Protein AF-A0AA37NNC9-F1 (afdb_monomer_lite)

pLDDT: mean 79.14, std 19.32, range [35.12, 97.5]

Secondary structure (DSSP, 8-state):
--EEEEEEEEEEE-SSSS-EEEEEPTTS-TT--TTSPEEEEETTEEEEE-EEEEEE-SSSEEEEEEGGG-SHHHHGGGTT-EEEEEE----TT---GGGGTTPEEEEEEEP------------------------PPP-------------TTEEEEEEEEEE--TT--EEEEEETTEEEEEE--GGGEEEEETTTTEEEEEEETTSS--

Foldseek 3Di:
DWDKDFFWFFADADDFFLKTKIFTDQPHDPPDDQVWFWWWADPNDTDTWRWPDWADDPRTIIMTHTPVRRGRVSSVVRHGITTITTDDPPPVPPDDPQLLAFFKEKEFADEPDDPDDPDDDDDDDDDDDDDDDDDDDDDDDDDDDDPPDPPPGMWIFGFNGWDDDPVFTWTFTQTPNDTFIDTPDVVQWPDADPVNSYTYGYHHPPRRVD

Organism: NCBI:txid214856

Radius of gyration: 31.95 Å; chains: 1; bounding box: 59×50×99 Å

InterPro domains:
  IPR009000 Translation protein, beta-barrel domain superfamily [SSF50447] (6-88)
  IPR011033 PRC-barrel-like superfamily [SSF50346] (152-207)
  IPR011961 Ribosome maturation factor RimM [MF_00014] (4-207)
  IPR036976 RimM, N-terminal domain superfamily [G3DSA:2.40.30.60] (2-90)
  IPR056792 Ribosome maturation factor RimM, PRC barrel domain [PF24986] (154-207)

Sequence (210 aa):
MSVSIPAGRINKLFGTDGGVMLSLYADFPADFDTDTPLLVTIDALEVPLWCEHFERRGASGAVAAFADFDTERRAQELLGLEFRIRYDEEDDDEFYMEDLIGFAVTGFEMRHGSTENGGNGGNDDGNNANNDNSNSGDNNDDANGGDGTPPAGQFAGRVADYYDSEANPLFELEIGGRRVLVPAAEEFIAHIDFEGRTMKMILPEGLIDL

Structure (mmCIF, N/CA/C/O backbone):
data_AF-A0AA37NNC9-F1
#
_entry.id   AF-A0AA37NNC9-F1
#
loop_
_atom_site.group_PDB
_atom_site.id
_atom_site.type_symbol
_atom_site.label_atom_id
_atom_site.label_alt_id
_atom_site.label_comp_id
_atom_site.label_asym_id
_atom_site.label_entity_id
_atom_site.label_seq_id
_atom_site.pdbx_PDB_ins_code
_atom_site.Cartn_x
_atom_site.Cartn_y
_atom_site.Cartn_z
_atom_site.occupancy
_atom_site.B_iso_or_equiv
_atom_site.auth_seq_id
_atom_site.auth_comp_id
_atom_site.auth_asym_id
_atom_site.auth_atom_id
_atom_site.pdbx_PDB_model_num
ATOM 1 N N . MET A 1 1 ? 7.979 6.764 7.815 1.00 48.59 1 MET A N 1
ATOM 2 C CA . MET A 1 1 ? 8.835 7.852 7.260 1.00 48.59 1 MET A CA 1
ATOM 3 C C . MET A 1 1 ? 9.602 7.214 6.121 1.00 48.59 1 MET A C 1
ATOM 5 O O . MET A 1 1 ? 10.580 6.539 6.395 1.00 48.59 1 MET A O 1
ATOM 9 N N . SER A 1 2 ? 9.116 7.333 4.884 1.00 60.47 2 SER A N 1
ATOM 10 C CA . SER A 1 2 ? 9.576 6.494 3.768 1.00 60.47 2 SER A CA 1
ATOM 11 C C . SER A 1 2 ? 11.086 6.631 3.530 1.00 60.47 2 SER A C 1
ATOM 13 O O . SER A 1 2 ? 11.570 7.732 3.233 1.00 60.47 2 SER A O 1
ATOM 15 N N . VAL A 1 3 ? 11.828 5.529 3.637 1.00 78.00 3 VAL A N 1
ATOM 16 C CA . VAL A 1 3 ? 13.269 5.485 3.355 1.00 78.00 3 VAL A CA 1
ATOM 17 C C . VAL A 1 3 ? 13.467 4.806 2.003 1.00 78.00 3 VAL A C 1
ATOM 19 O O . VAL A 1 3 ? 12.791 3.836 1.677 1.00 78.00 3 VAL A O 1
ATOM 22 N N . SER A 1 4 ? 14.385 5.307 1.172 1.00 85.56 4 SER A N 1
ATOM 23 C CA . SER A 1 4 ? 14.779 4.582 -0.039 1.00 85.56 4 SER A CA 1
ATOM 24 C C . SER A 1 4 ? 16.017 3.736 0.227 1.00 85.56 4 SER A C 1
ATOM 26 O O . SER A 1 4 ? 16.979 4.223 0.827 1.00 85.56 4 SER A O 1
ATOM 28 N N . ILE A 1 5 ? 16.034 2.496 -0.256 1.00 90.25 5 ILE A N 1
ATOM 29 C CA . ILE A 1 5 ? 17.181 1.582 -0.163 1.00 90.25 5 ILE A CA 1
ATOM 30 C C . ILE A 1 5 ? 17.697 1.218 -1.563 1.00 90.25 5 ILE A C 1
ATOM 32 O O . ILE A 1 5 ? 16.906 1.164 -2.507 1.00 90.25 5 ILE A O 1
ATOM 36 N N . PRO A 1 6 ? 19.015 0.998 -1.750 1.00 93.38 6 PRO A N 1
ATOM 37 C CA . PRO A 1 6 ? 19.543 0.457 -3.000 1.00 93.38 6 PRO A CA 1
ATOM 38 C C . PRO A 1 6 ? 18.924 -0.910 -3.286 1.00 93.38 6 PRO A C 1
ATOM 40 O O . PRO A 1 6 ? 18.951 -1.788 -2.430 1.00 93.38 6 PRO A O 1
ATOM 43 N N . ALA A 1 7 ? 18.400 -1.095 -4.492 1.00 94.25 7 ALA A N 1
ATOM 44 C CA . ALA A 1 7 ? 17.522 -2.223 -4.789 1.00 94.25 7 ALA A CA 1
ATOM 45 C C . ALA A 1 7 ? 18.012 -3.057 -5.982 1.00 94.25 7 ALA A C 1
ATOM 47 O O . ALA A 1 7 ? 17.734 -4.254 -6.078 1.00 94.25 7 ALA A O 1
ATOM 48 N N . GLY A 1 8 ? 18.800 -2.458 -6.874 1.00 96.50 8 GLY A N 1
ATOM 49 C CA . GLY A 1 8 ? 19.398 -3.185 -7.981 1.00 96.50 8 GLY A CA 1
ATOM 50 C C . GLY A 1 8 ? 20.002 -2.290 -9.050 1.00 96.50 8 GLY A C 1
ATOM 51 O O . GLY A 1 8 ? 20.146 -1.082 -8.881 1.00 96.50 8 GLY A O 1
ATOM 52 N N . ARG A 1 9 ? 20.363 -2.892 -10.185 1.00 97.50 9 ARG A N 1
ATOM 53 C CA . ARG A 1 9 ? 20.993 -2.203 -11.318 1.00 97.50 9 ARG A CA 1
ATOM 54 C C . ARG A 1 9 ? 20.376 -2.603 -12.650 1.00 97.50 9 ARG A C 1
ATOM 56 O O . ARG A 1 9 ? 20.075 -3.774 -12.876 1.00 97.50 9 ARG A O 1
ATOM 63 N N . ILE A 1 10 ? 20.270 -1.641 -13.561 1.00 96.88 10 ILE A N 1
ATOM 64 C CA . ILE A 1 10 ? 19.823 -1.850 -14.940 1.00 96.88 10 ILE A CA 1
ATOM 65 C C . ILE A 1 10 ? 21.037 -2.244 -15.792 1.00 96.88 10 ILE A C 1
ATOM 67 O O . ILE A 1 10 ? 21.969 -1.460 -15.952 1.00 96.88 10 ILE A O 1
ATOM 71 N N . ASN A 1 11 ? 21.074 -3.469 -16.325 1.00 94.25 11 ASN A N 1
ATOM 72 C CA . ASN A 1 11 ? 22.296 -4.008 -16.940 1.00 94.25 11 ASN A CA 1
ATOM 73 C C . ASN A 1 11 ? 22.353 -3.849 -18.457 1.00 94.25 11 ASN A C 1
ATOM 75 O O . ASN A 1 11 ? 23.380 -3.455 -19.008 1.00 94.25 11 ASN A O 1
ATOM 79 N N . LYS A 1 12 ? 21.290 -4.267 -19.146 1.00 94.12 12 LYS A N 1
ATOM 80 C CA . LYS A 1 12 ? 21.245 -4.321 -20.612 1.00 94.12 12 LYS A CA 1
ATOM 81 C C . LYS A 1 12 ? 19.811 -4.277 -21.116 1.00 94.12 12 LYS A C 1
ATOM 83 O O . LYS A 1 12 ? 18.890 -4.609 -20.376 1.00 94.12 12 LYS A O 1
ATOM 88 N N . LEU A 1 13 ? 19.666 -3.962 -22.396 1.00 94.50 13 LEU A N 1
ATOM 89 C CA . LEU A 1 13 ? 18.405 -4.053 -23.121 1.00 94.50 13 LEU A CA 1
ATOM 90 C C . LEU A 1 13 ? 17.941 -5.508 -23.263 1.00 94.50 13 LEU A C 1
ATOM 92 O O . LEU A 1 13 ? 18.744 -6.449 -23.315 1.00 94.50 13 LEU A O 1
ATOM 96 N N . PHE A 1 14 ? 16.630 -5.669 -23.345 1.00 91.75 14 PHE A N 1
ATOM 97 C CA . PHE A 1 14 ? 15.931 -6.922 -23.541 1.00 91.75 14 PHE A CA 1
ATOM 98 C C . PHE A 1 14 ? 14.758 -6.706 -24.504 1.00 91.75 14 PHE A C 1
ATOM 100 O O . PHE A 1 14 ? 13.884 -5.884 -24.257 1.00 91.75 14 PHE A O 1
ATOM 107 N N . GLY A 1 15 ? 14.719 -7.474 -25.593 1.00 84.19 15 GLY A N 1
ATOM 108 C CA . GLY A 1 15 ? 13.699 -7.300 -26.631 1.00 84.19 15 GLY A CA 1
ATOM 109 C C . GLY A 1 15 ? 13.860 -5.993 -27.419 1.00 84.19 15 GLY A C 1
ATOM 110 O O . GLY A 1 15 ? 14.937 -5.400 -27.428 1.00 84.19 15 GLY A O 1
ATOM 111 N N . THR A 1 16 ? 12.797 -5.586 -28.116 1.00 78.38 16 THR A N 1
ATOM 112 C CA . THR A 1 16 ? 12.753 -4.369 -28.953 1.00 78.38 16 THR A CA 1
ATOM 113 C C . THR A 1 16 ? 11.886 -3.256 -28.367 1.00 78.38 16 THR A C 1
ATOM 115 O O . THR A 1 16 ? 12.001 -2.107 -28.787 1.00 78.38 16 THR A O 1
ATOM 118 N N . ASP A 1 17 ? 11.066 -3.579 -27.368 1.00 83.19 17 ASP A N 1
ATOM 119 C CA . ASP A 1 17 ? 9.996 -2.712 -26.858 1.00 83.19 17 ASP A CA 1
ATOM 120 C C . ASP A 1 17 ? 10.428 -2.000 -25.564 1.00 83.19 17 ASP A C 1
ATOM 122 O O . ASP A 1 17 ? 9.713 -1.974 -24.570 1.00 83.19 17 ASP A O 1
ATOM 126 N N . GLY A 1 18 ? 11.679 -1.527 -25.524 1.00 85.69 18 GLY A N 1
ATOM 127 C CA . GLY A 1 18 ? 12.228 -0.821 -24.356 1.00 85.69 18 GLY A CA 1
ATOM 128 C C . GLY A 1 18 ? 12.481 -1.689 -23.116 1.00 85.69 18 GLY A C 1
ATOM 129 O O . GLY A 1 18 ? 12.856 -1.167 -22.069 1.00 85.69 18 GLY A O 1
ATOM 130 N N . GLY A 1 19 ? 12.334 -3.011 -23.217 1.00 93.38 19 GLY A N 1
ATOM 131 C CA . GLY A 1 19 ? 12.619 -3.920 -22.111 1.00 93.38 19 GLY A CA 1
ATOM 132 C C . GLY A 1 19 ? 14.081 -3.857 -21.657 1.00 93.38 19 GLY A C 1
ATOM 133 O O . GLY A 1 19 ? 15.008 -3.646 -22.446 1.00 93.38 19 GLY A O 1
ATOM 134 N N . VAL A 1 20 ? 14.309 -4.083 -20.367 1.00 96.19 20 VAL A N 1
ATOM 135 C CA . VAL A 1 20 ? 15.632 -4.121 -19.742 1.00 96.19 20 VAL A CA 1
ATOM 136 C C . VAL A 1 20 ? 15.776 -5.322 -18.819 1.00 96.19 20 VAL A C 1
ATOM 138 O O . VAL A 1 20 ? 14.818 -5.813 -18.229 1.00 96.19 20 VAL A O 1
ATOM 141 N N . MET A 1 21 ? 17.009 -5.794 -18.671 1.00 96.06 21 MET A N 1
ATOM 142 C CA . MET A 1 21 ? 17.369 -6.813 -17.696 1.00 96.06 21 MET A CA 1
ATOM 143 C C . MET A 1 21 ? 17.954 -6.154 -16.448 1.00 96.06 21 MET A C 1
ATOM 145 O O . MET A 1 21 ? 18.956 -5.433 -16.526 1.00 96.06 21 MET A O 1
ATOM 149 N N . LEU A 1 22 ? 17.357 -6.456 -15.303 1.00 97.12 22 LEU A N 1
ATOM 150 C CA . LEU A 1 22 ? 17.718 -5.940 -13.991 1.00 97.12 22 LEU A CA 1
ATOM 151 C C . LEU A 1 22 ? 18.514 -6.986 -13.205 1.00 97.12 22 LEU A C 1
ATOM 153 O O . LEU A 1 22 ? 18.182 -8.173 -13.225 1.00 97.12 22 LEU A O 1
ATOM 157 N N . SER A 1 23 ? 19.547 -6.536 -12.496 1.00 96.81 23 SER A N 1
ATOM 158 C CA . SER A 1 23 ? 20.115 -7.265 -11.360 1.00 96.81 23 SER A CA 1
ATOM 159 C C . SER A 1 23 ? 19.432 -6.773 -10.097 1.00 96.81 23 SER A C 1
ATOM 161 O O . SER A 1 23 ? 19.476 -5.576 -9.829 1.00 96.81 23 SER A O 1
ATOM 163 N N . LEU A 1 24 ? 18.855 -7.680 -9.321 1.00 96.56 24 LEU A N 1
ATOM 164 C CA . LEU A 1 24 ? 18.234 -7.376 -8.036 1.00 96.56 24 LEU A CA 1
ATOM 165 C C . LEU A 1 24 ? 19.234 -7.633 -6.905 1.00 96.56 24 LEU A C 1
ATOM 167 O O . LEU A 1 24 ? 19.995 -8.607 -6.951 1.00 96.56 24 LEU A O 1
ATOM 171 N N . TYR A 1 25 ? 19.249 -6.750 -5.911 1.00 95.12 25 TYR A N 1
ATOM 172 C CA . TYR A 1 25 ? 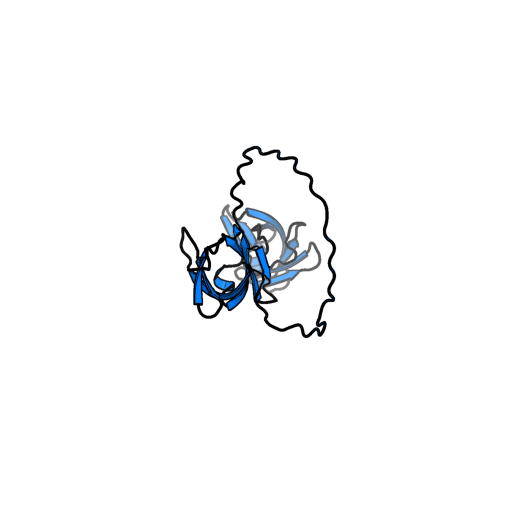20.024 -6.939 -4.686 1.00 95.12 25 TYR A CA 1
ATOM 173 C C . TYR A 1 25 ? 19.289 -7.860 -3.706 1.00 95.12 25 TYR A C 1
ATOM 175 O O . TYR A 1 25 ? 18.124 -8.194 -3.906 1.00 95.12 25 TYR A O 1
ATOM 183 N N . ALA A 1 26 ? 20.000 -8.320 -2.672 1.00 88.50 26 ALA A N 1
ATOM 184 C CA . ALA A 1 26 ? 19.464 -9.284 -1.708 1.00 88.50 26 ALA A CA 1
ATOM 185 C C . ALA A 1 26 ? 18.251 -8.740 -0.938 1.00 88.50 26 ALA A C 1
ATOM 187 O O . ALA A 1 26 ? 17.346 -9.506 -0.631 1.00 88.50 26 ALA A O 1
ATOM 188 N N . ASP A 1 27 ? 18.231 -7.429 -0.696 1.00 85.31 27 ASP A N 1
ATOM 189 C CA . ASP A 1 27 ? 17.177 -6.727 0.043 1.00 85.31 27 ASP A CA 1
ATOM 190 C C . ASP A 1 27 ? 16.005 -6.287 -0.857 1.00 85.31 27 ASP A C 1
ATOM 192 O O . ASP A 1 27 ? 15.139 -5.532 -0.430 1.00 85.31 27 ASP A O 1
ATOM 196 N N . PHE A 1 28 ? 15.974 -6.713 -2.127 1.00 91.19 28 PHE A N 1
ATOM 197 C CA . PHE A 1 28 ? 14.852 -6.414 -3.014 1.00 91.19 28 PHE A CA 1
ATOM 198 C C . PHE A 1 28 ? 13.628 -7.269 -2.616 1.00 91.19 28 PHE A C 1
ATOM 200 O O . PHE A 1 28 ? 13.749 -8.501 -2.613 1.00 91.19 28 PHE A O 1
ATOM 207 N N . PRO A 1 29 ? 12.453 -6.664 -2.350 1.00 87.12 29 PRO A N 1
ATOM 208 C CA . PRO A 1 29 ? 11.276 -7.340 -1.801 1.00 87.12 2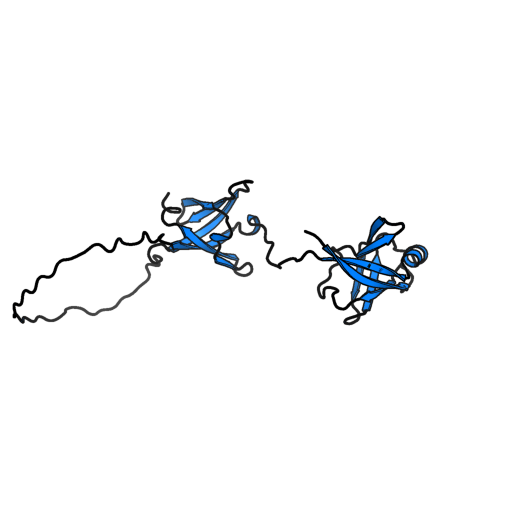9 PRO A CA 1
ATOM 209 C C . PRO A 1 29 ? 10.823 -8.466 -2.720 1.00 87.12 29 PRO A C 1
ATOM 211 O O . PRO A 1 29 ? 10.881 -8.331 -3.944 1.00 87.12 29 PRO A O 1
ATOM 214 N N . ALA A 1 30 ? 10.427 -9.607 -2.157 1.00 85.75 30 ALA A N 1
ATOM 215 C CA . ALA A 1 30 ? 10.083 -10.799 -2.937 1.00 85.75 30 ALA A CA 1
ATOM 216 C C . ALA A 1 30 ? 8.760 -10.629 -3.706 1.00 85.75 30 ALA A C 1
ATOM 218 O O . ALA A 1 30 ? 8.612 -11.148 -4.814 1.00 85.75 30 ALA A O 1
ATOM 219 N N . ASP A 1 31 ? 7.869 -9.853 -3.113 1.00 84.44 31 ASP A N 1
ATOM 220 C CA . ASP A 1 31 ? 6.477 -9.532 -3.414 1.00 84.44 31 ASP A CA 1
ATOM 221 C C . ASP A 1 31 ? 6.296 -8.199 -4.163 1.00 84.44 31 ASP A C 1
ATOM 223 O O . ASP A 1 31 ? 5.173 -7.755 -4.351 1.00 84.44 31 ASP A O 1
ATOM 227 N N . PHE A 1 32 ? 7.390 -7.596 -4.646 1.00 89.31 32 PHE A N 1
ATOM 228 C CA . PHE A 1 32 ? 7.368 -6.374 -5.459 1.00 89.31 32 PHE A CA 1
ATOM 229 C C . PHE A 1 32 ? 6.254 -6.358 -6.520 1.00 89.31 32 PHE A C 1
ATOM 231 O O . PHE A 1 32 ? 6.210 -7.248 -7.379 1.00 89.31 32 PHE A O 1
ATOM 238 N N . ASP A 1 33 ? 5.471 -5.277 -6.526 1.00 86.75 33 ASP A N 1
ATOM 239 C CA . ASP A 1 33 ? 4.459 -4.987 -7.538 1.00 86.75 33 ASP A CA 1
ATOM 240 C C . ASP A 1 33 ? 4.777 -3.714 -8.345 1.00 86.75 33 ASP A C 1
ATOM 242 O O . ASP A 1 33 ? 5.495 -2.811 -7.909 1.00 86.75 33 ASP A O 1
ATOM 246 N N . THR A 1 34 ? 4.221 -3.645 -9.552 1.00 90.19 34 THR A N 1
ATOM 247 C CA . THR A 1 34 ? 4.351 -2.547 -10.514 1.00 90.19 34 THR A CA 1
ATOM 248 C C . THR A 1 34 ? 3.776 -1.208 -10.038 1.00 90.19 34 THR A C 1
ATOM 250 O O . THR A 1 34 ? 4.169 -0.172 -10.578 1.00 90.19 34 THR A O 1
ATOM 253 N N . ASP A 1 35 ? 2.940 -1.210 -8.995 1.00 87.88 35 ASP A N 1
ATOM 254 C CA . ASP A 1 35 ? 2.447 -0.002 -8.316 1.00 87.88 35 ASP A CA 1
ATOM 255 C C . ASP A 1 35 ? 3.522 0.689 -7.451 1.00 87.88 35 ASP A C 1
ATOM 257 O O . ASP A 1 35 ? 3.337 1.818 -6.994 1.00 87.88 35 ASP A O 1
ATOM 261 N N . THR A 1 36 ? 4.686 0.059 -7.255 1.00 89.62 36 THR A N 1
ATOM 262 C CA . THR A 1 36 ? 5.836 0.686 -6.592 1.00 89.62 36 THR A CA 1
ATOM 263 C C . THR A 1 36 ? 6.867 1.166 -7.623 1.00 89.62 36 THR A C 1
ATOM 265 O O . THR A 1 36 ? 7.439 0.354 -8.359 1.00 89.62 36 THR A O 1
ATOM 268 N N . PRO A 1 37 ? 7.194 2.473 -7.678 1.00 93.62 37 PRO A N 1
ATOM 269 C CA . PRO A 1 37 ? 8.155 2.983 -8.648 1.00 93.62 37 PRO A CA 1
ATOM 270 C C . PRO A 1 37 ? 9.603 2.638 -8.273 1.00 93.62 37 PRO A C 1
ATOM 272 O O . PRO A 1 37 ? 10.019 2.753 -7.116 1.00 93.62 37 PRO A O 1
ATOM 275 N N . LEU A 1 38 ? 10.419 2.319 -9.282 1.00 94.88 38 LEU A N 1
ATOM 276 C CA . LEU A 1 38 ? 11.872 2.209 -9.135 1.00 94.88 38 LEU A CA 1
ATOM 277 C C . LEU A 1 38 ? 12.510 3.591 -9.305 1.00 94.88 38 LEU A C 1
ATOM 279 O O . LEU A 1 38 ? 12.365 4.237 -10.337 1.00 94.88 38 LEU A O 1
ATOM 283 N N . LEU A 1 39 ? 13.243 4.057 -8.306 1.00 95.25 39 LEU A N 1
ATOM 284 C CA . LEU A 1 39 ? 13.829 5.393 -8.275 1.00 95.25 39 LEU A CA 1
ATOM 285 C C . LEU A 1 39 ? 15.256 5.360 -8.814 1.00 95.25 39 LEU A C 1
ATOM 287 O O . LEU A 1 39 ? 16.120 4.692 -8.250 1.00 95.25 39 LEU A O 1
ATOM 291 N N . VAL A 1 40 ? 15.533 6.117 -9.871 1.00 95.19 40 VAL A N 1
ATOM 292 C CA . VAL A 1 40 ? 16.896 6.325 -10.384 1.00 95.19 40 VAL A CA 1
ATOM 293 C C . VAL A 1 40 ? 17.335 7.763 -10.154 1.00 95.19 40 VAL A C 1
ATOM 295 O O . VAL A 1 40 ? 16.517 8.678 -10.112 1.00 95.19 40 VAL A O 1
ATOM 298 N N . THR A 1 41 ? 18.639 7.990 -10.020 1.00 92.44 41 THR A N 1
ATOM 299 C CA . THR A 1 41 ? 19.187 9.348 -9.934 1.00 92.44 41 THR A CA 1
ATOM 300 C C . THR A 1 41 ? 19.725 9.780 -11.292 1.00 92.44 41 THR A C 1
ATOM 302 O O . THR A 1 41 ? 20.684 9.194 -11.793 1.00 92.44 41 THR A O 1
ATOM 305 N N . ILE A 1 42 ? 19.139 10.830 -11.867 1.00 88.56 42 ILE A N 1
ATOM 306 C CA . ILE A 1 42 ? 19.562 11.441 -13.134 1.00 88.56 42 ILE A CA 1
ATOM 307 C C . ILE A 1 42 ? 19.768 12.933 -12.874 1.00 88.56 42 ILE A C 1
ATOM 309 O O . ILE A 1 42 ? 18.882 13.591 -12.342 1.00 88.56 42 ILE A O 1
ATOM 313 N N . ASP A 1 43 ? 20.950 13.468 -13.196 1.00 88.62 43 ASP A N 1
ATOM 314 C CA . ASP A 1 43 ? 21.295 14.889 -12.999 1.00 88.62 43 ASP A CA 1
ATOM 315 C C . ASP A 1 43 ? 21.006 15.431 -11.581 1.00 88.62 43 ASP A C 1
ATOM 317 O O . ASP A 1 43 ? 20.579 16.569 -11.399 1.00 88.62 43 ASP A O 1
ATOM 321 N N . ALA A 1 44 ? 21.264 14.605 -10.560 1.00 87.19 44 ALA A N 1
ATOM 322 C CA . ALA A 1 44 ? 20.979 14.881 -9.145 1.00 87.19 44 ALA A CA 1
ATOM 323 C C . ALA A 1 44 ? 19.483 15.014 -8.781 1.00 87.19 44 ALA A C 1
ATOM 325 O O . ALA A 1 44 ? 19.162 15.455 -7.678 1.00 87.19 44 ALA A O 1
ATOM 326 N N . LEU A 1 45 ? 18.579 14.590 -9.666 1.00 90.19 45 LEU A N 1
ATOM 327 C CA . LEU A 1 45 ? 17.152 14.438 -9.396 1.00 90.19 45 LEU A CA 1
ATOM 328 C C . LEU A 1 45 ? 16.796 12.956 -9.256 1.00 90.19 45 LEU A C 1
ATOM 330 O O . LEU A 1 45 ? 17.272 12.115 -10.019 1.00 90.19 45 LEU A O 1
ATOM 334 N N . GLU A 1 46 ? 15.944 12.640 -8.283 1.00 91.44 46 GLU A N 1
ATOM 335 C CA . GLU A 1 46 ? 15.309 11.325 -8.177 1.00 91.44 46 GLU A CA 1
ATOM 336 C C . GLU A 1 46 ? 14.139 11.248 -9.158 1.00 91.44 46 GLU A C 1
ATOM 338 O O . GLU A 1 46 ? 13.168 11.999 -9.047 1.00 91.44 46 GLU A O 1
ATOM 343 N N . VAL A 1 47 ? 14.248 10.343 -10.125 1.00 93.44 47 VAL A N 1
ATOM 344 C CA . VAL A 1 47 ? 13.243 10.105 -11.158 1.00 93.44 47 VAL A CA 1
ATOM 345 C C . VAL A 1 47 ? 12.565 8.759 -10.873 1.00 93.44 47 VAL A C 1
ATOM 347 O O . VAL A 1 47 ? 13.252 7.734 -10.886 1.00 93.44 47 VAL A O 1
ATOM 350 N N . PRO A 1 48 ? 11.246 8.734 -10.602 1.00 94.56 48 PRO A N 1
ATOM 351 C CA . PRO A 1 48 ? 10.490 7.494 -10.464 1.00 94.56 48 PRO A CA 1
ATOM 352 C C . PRO A 1 48 ? 10.236 6.860 -11.833 1.00 94.56 48 PRO A C 1
ATOM 354 O O . PRO A 1 48 ? 9.716 7.509 -12.738 1.00 94.56 48 PRO A O 1
ATOM 357 N N . LEU A 1 49 ? 10.584 5.584 -11.968 1.00 94.44 49 LEU A N 1
ATOM 358 C CA . LEU A 1 49 ? 10.311 4.758 -13.137 1.00 94.44 49 LEU A CA 1
ATOM 359 C C . LEU A 1 49 ? 9.212 3.757 -12.788 1.00 94.44 49 LEU A C 1
ATOM 361 O O . LEU A 1 49 ? 9.413 2.858 -11.969 1.00 94.44 49 LEU A O 1
ATOM 365 N N . TRP A 1 50 ? 8.059 3.918 -13.424 1.00 94.62 50 TRP A N 1
ATOM 366 C CA . TRP A 1 50 ? 6.921 3.020 -13.270 1.00 94.62 50 TRP A CA 1
ATOM 367 C C . TRP A 1 50 ? 7.085 1.812 -14.183 1.00 94.62 50 TRP A C 1
ATOM 369 O O . TRP A 1 50 ? 7.252 1.967 -15.395 1.00 94.62 50 TRP A O 1
ATOM 379 N N . CYS A 1 51 ? 7.073 0.616 -13.600 1.00 94.12 51 CYS A N 1
ATOM 380 C CA . CYS A 1 51 ? 7.127 -0.628 -14.356 1.00 94.12 51 CYS A CA 1
ATOM 381 C C . CYS A 1 51 ? 5.754 -0.888 -14.997 1.00 94.12 51 CYS A C 1
ATOM 383 O O . CYS A 1 51 ? 4.777 -1.033 -14.282 1.00 94.12 51 CYS A O 1
ATOM 385 N N . GLU A 1 52 ? 5.668 -1.010 -16.323 1.00 92.69 52 GLU A N 1
ATOM 386 C CA . GLU A 1 52 ? 4.472 -1.580 -16.979 1.00 92.69 52 GLU A CA 1
ATOM 387 C C . GLU A 1 52 ? 4.495 -3.107 -16.958 1.00 92.69 52 GLU A C 1
ATOM 389 O O . GLU A 1 52 ? 3.464 -3.776 -16.963 1.00 92.69 52 GLU A O 1
ATOM 394 N N . HIS A 1 53 ? 5.699 -3.671 -16.970 1.00 91.69 53 HIS A N 1
ATOM 395 C CA . HIS A 1 53 ? 5.906 -5.102 -16.907 1.00 91.69 53 HIS A CA 1
ATOM 396 C C . HIS A 1 53 ? 7.110 -5.393 -16.030 1.00 91.69 53 HIS A C 1
ATOM 398 O O . HIS A 1 53 ? 8.155 -4.759 -16.178 1.00 91.69 53 HIS A O 1
ATOM 404 N N . PHE A 1 54 ? 6.982 -6.381 -15.151 1.00 94.94 54 PHE A N 1
ATOM 405 C CA . PHE A 1 54 ? 8.074 -6.886 -14.337 1.00 94.94 54 PHE A CA 1
ATOM 406 C C . PHE A 1 54 ? 7.956 -8.405 -14.232 1.00 94.94 54 PHE A C 1
ATOM 408 O O . PHE A 1 54 ? 6.961 -8.940 -13.753 1.00 94.94 54 PHE A O 1
ATOM 415 N N . GLU A 1 55 ? 8.985 -9.114 -14.680 1.00 94.44 55 GLU A N 1
ATOM 416 C CA . GLU A 1 55 ? 9.061 -10.566 -14.607 1.00 94.44 55 GLU A CA 1
ATOM 417 C C . GLU A 1 55 ? 10.347 -10.974 -13.892 1.00 94.44 55 GLU A C 1
ATOM 419 O O . GLU A 1 55 ? 11.460 -10.866 -14.424 1.00 94.44 55 GLU A O 1
ATOM 424 N N . ARG A 1 56 ? 10.201 -11.491 -12.672 1.00 95.06 56 ARG A N 1
ATOM 425 C CA . ARG A 1 56 ? 11.335 -11.992 -11.902 1.00 95.06 56 ARG A CA 1
ATOM 426 C C . ARG A 1 56 ? 11.884 -13.289 -12.503 1.00 95.06 56 ARG A C 1
ATOM 428 O O . ARG A 1 56 ? 11.156 -14.213 -12.854 1.00 95.06 56 ARG A O 1
ATOM 435 N N . ARG A 1 57 ? 13.210 -13.386 -12.566 1.00 92.25 57 ARG A N 1
ATOM 436 C CA . ARG A 1 57 ? 13.981 -14.527 -13.073 1.00 92.25 57 ARG A CA 1
ATOM 437 C C . ARG A 1 57 ? 14.967 -14.999 -11.996 1.00 92.25 57 ARG A C 1
ATOM 439 O O . ARG A 1 57 ? 16.173 -14.785 -12.093 1.00 92.25 57 ARG A O 1
ATOM 446 N N . GLY A 1 58 ? 14.442 -15.667 -10.969 1.00 89.06 58 GLY A N 1
ATOM 447 C CA . GLY A 1 58 ? 15.217 -16.123 -9.808 1.00 89.06 58 GLY A CA 1
ATOM 448 C C . GLY A 1 58 ? 15.435 -15.022 -8.762 1.00 89.06 58 GLY A C 1
ATOM 449 O O . GLY A 1 58 ? 14.778 -13.990 -8.797 1.00 89.06 58 GLY A O 1
ATOM 450 N N . ALA A 1 59 ? 16.347 -15.243 -7.811 1.00 87.38 59 ALA A N 1
ATOM 451 C CA . ALA A 1 59 ? 16.519 -14.332 -6.673 1.00 87.38 59 ALA A CA 1
ATOM 452 C C . ALA A 1 59 ? 17.127 -12.971 -7.058 1.00 87.38 59 ALA A C 1
ATOM 454 O O . ALA A 1 59 ? 16.754 -11.952 -6.493 1.00 87.38 59 ALA A O 1
ATOM 455 N N . SER A 1 60 ? 18.045 -12.952 -8.027 1.00 93.38 60 SER A N 1
ATOM 456 C CA . SER A 1 60 ? 18.882 -11.784 -8.338 1.00 93.38 60 SER A CA 1
ATOM 457 C C . SER A 1 60 ? 18.670 -11.207 -9.738 1.00 93.38 60 SER A C 1
ATOM 459 O O . SER A 1 60 ? 19.437 -10.345 -10.164 1.00 93.38 60 SER A O 1
ATOM 461 N N . GLY A 1 61 ? 17.669 -11.679 -10.481 1.00 94.94 61 GLY A N 1
ATOM 462 C CA . GLY A 1 61 ? 17.427 -11.254 -11.858 1.00 94.94 61 GLY A CA 1
ATOM 463 C C . GLY A 1 61 ? 15.963 -10.936 -12.110 1.00 94.94 61 GLY A C 1
ATOM 464 O O . GLY A 1 61 ? 15.084 -11.621 -11.595 1.00 94.94 61 GLY A O 1
ATOM 465 N N . ALA A 1 62 ? 15.704 -9.934 -12.944 1.00 96.31 62 ALA A N 1
ATOM 466 C CA . ALA A 1 62 ? 14.379 -9.653 -13.489 1.00 96.31 62 ALA A CA 1
ATOM 467 C C . ALA A 1 62 ? 14.471 -9.059 -14.898 1.00 96.31 62 ALA A C 1
ATOM 469 O O . ALA A 1 62 ? 15.520 -8.563 -15.317 1.00 96.31 62 ALA A O 1
ATOM 470 N N . VAL A 1 63 ? 13.366 -9.123 -15.628 1.00 95.56 63 VAL A N 1
ATOM 471 C CA . VAL A 1 63 ? 13.133 -8.363 -16.855 1.00 95.56 63 VAL A CA 1
ATOM 472 C C . VAL A 1 63 ? 12.038 -7.352 -16.555 1.00 95.56 63 VAL A C 1
ATOM 474 O O . VAL A 1 63 ? 11.036 -7.720 -15.953 1.00 95.56 63 VAL A O 1
ATOM 477 N N . ALA A 1 64 ? 12.221 -6.100 -16.959 1.00 95.19 64 ALA A N 1
ATOM 478 C CA . ALA A 1 64 ? 11.219 -5.061 -16.770 1.00 95.19 64 ALA A CA 1
ATOM 479 C C . ALA A 1 64 ? 11.059 -4.196 -18.022 1.00 95.19 64 ALA A C 1
ATOM 481 O O . ALA A 1 64 ? 11.992 -4.079 -18.815 1.00 95.19 64 ALA A O 1
ATOM 482 N N . ALA A 1 65 ? 9.893 -3.583 -18.180 1.00 94.06 65 ALA A N 1
ATOM 483 C CA . ALA A 1 65 ? 9.639 -2.500 -19.124 1.00 94.06 65 ALA A CA 1
ATOM 484 C C . ALA A 1 65 ? 9.006 -1.338 -18.355 1.00 94.06 65 ALA A C 1
ATOM 486 O O . ALA A 1 65 ? 8.200 -1.570 -17.452 1.00 94.06 65 ALA A O 1
ATOM 487 N N . PHE A 1 66 ? 9.384 -0.106 -18.687 1.00 94.31 66 PHE A N 1
ATOM 488 C CA . PHE A 1 66 ? 8.921 1.088 -17.981 1.00 94.31 66 PHE A CA 1
ATOM 489 C C . PHE A 1 66 ? 8.024 1.934 -18.877 1.00 94.31 66 PHE A C 1
ATOM 491 O O . PHE A 1 66 ? 8.357 2.121 -20.047 1.00 94.31 66 PHE A O 1
ATOM 498 N N . ALA A 1 67 ? 6.965 2.507 -18.304 1.00 90.56 67 ALA A N 1
ATOM 499 C CA . ALA A 1 67 ? 5.951 3.267 -19.043 1.00 90.56 67 ALA A CA 1
ATOM 500 C C . ALA A 1 67 ? 6.552 4.415 -19.872 1.00 90.56 67 ALA A C 1
ATOM 502 O O . ALA A 1 67 ? 6.261 4.570 -21.053 1.00 90.56 67 ALA A O 1
ATOM 503 N N . ASP A 1 68 ? 7.457 5.193 -19.274 1.00 88.38 68 ASP A N 1
ATOM 504 C CA . ASP A 1 68 ? 8.066 6.355 -19.938 1.00 88.38 68 ASP A CA 1
ATOM 505 C C . ASP A 1 68 ? 9.289 6.001 -20.812 1.00 88.38 68 ASP A C 1
ATOM 507 O O . ASP A 1 68 ? 9.831 6.857 -21.523 1.00 88.38 68 ASP A O 1
ATOM 511 N N . PHE A 1 69 ? 9.756 4.747 -20.759 1.00 88.38 69 PHE A N 1
ATOM 512 C CA . PHE A 1 69 ? 10.964 4.267 -21.442 1.00 88.38 69 PHE A CA 1
ATOM 513 C C . PHE A 1 69 ? 10.679 3.015 -22.289 1.00 88.38 69 PHE A C 1
ATOM 515 O O . PHE A 1 69 ? 11.466 2.072 -22.327 1.00 88.38 69 PHE A O 1
ATOM 522 N N . ASP A 1 70 ? 9.578 3.056 -23.032 1.00 85.12 70 ASP A N 1
ATOM 523 C CA . ASP A 1 70 ? 9.011 2.000 -23.887 1.00 85.12 70 ASP A CA 1
ATOM 524 C C . ASP A 1 70 ? 9.733 1.774 -25.239 1.00 85.12 70 ASP A C 1
ATOM 526 O O . ASP A 1 70 ? 9.277 1.020 -26.099 1.00 85.12 70 ASP A O 1
ATOM 530 N N . THR A 1 71 ? 10.888 2.410 -25.463 1.00 89.62 71 THR A N 1
ATOM 531 C CA . THR A 1 71 ? 11.688 2.244 -26.690 1.00 89.62 71 THR A CA 1
ATOM 532 C C . THR A 1 71 ? 13.142 1.932 -26.376 1.00 89.62 71 THR A C 1
ATOM 534 O O . THR A 1 71 ? 13.698 2.433 -25.401 1.00 89.62 71 THR A O 1
ATOM 537 N N . GLU A 1 72 ? 13.810 1.181 -27.259 1.00 90.62 72 GLU A N 1
ATOM 538 C CA . GLU A 1 72 ? 15.230 0.820 -27.110 1.00 90.62 72 GLU A CA 1
ATOM 539 C C . GLU A 1 72 ? 16.125 2.043 -26.838 1.00 90.62 72 GLU A C 1
ATOM 541 O O . GLU A 1 72 ? 16.927 2.044 -25.907 1.00 90.62 72 GLU A O 1
ATOM 546 N N . ARG A 1 73 ? 15.940 3.125 -27.609 1.00 90.56 73 ARG A N 1
ATOM 547 C CA . ARG A 1 73 ? 16.722 4.364 -27.473 1.00 90.56 73 ARG A CA 1
ATOM 548 C C . ARG A 1 73 ? 16.555 5.009 -26.096 1.00 90.56 73 ARG A C 1
ATOM 550 O O . ARG A 1 73 ? 17.522 5.549 -25.574 1.00 90.56 73 ARG A O 1
ATOM 557 N N . ARG A 1 74 ? 15.339 4.987 -25.540 1.00 89.69 74 ARG A N 1
ATOM 558 C CA . ARG A 1 74 ? 15.043 5.537 -24.211 1.00 89.69 74 ARG A CA 1
ATOM 559 C C . ARG A 1 74 ? 15.611 4.636 -23.128 1.00 89.69 74 ARG A C 1
ATOM 561 O O . ARG A 1 74 ? 16.382 5.101 -22.300 1.00 89.69 74 ARG A O 1
ATOM 568 N N . ALA A 1 75 ? 15.307 3.345 -23.183 1.00 91.19 75 ALA A N 1
ATOM 569 C CA . ALA A 1 75 ? 15.805 2.361 -22.231 1.00 91.19 75 ALA A CA 1
ATOM 570 C C . ALA A 1 75 ? 17.345 2.310 -22.181 1.00 91.19 75 ALA A C 1
ATOM 572 O O . ALA A 1 75 ? 17.927 2.037 -21.132 1.00 91.19 75 ALA A O 1
ATOM 573 N N . GLN A 1 76 ? 18.024 2.640 -23.286 1.00 91.44 76 GLN A N 1
ATOM 574 C CA . GLN A 1 76 ? 19.481 2.747 -23.326 1.00 91.44 76 GLN A CA 1
ATOM 575 C C . GLN A 1 76 ? 20.034 3.833 -22.384 1.00 91.44 76 GLN A C 1
ATOM 577 O O . GLN A 1 76 ? 21.125 3.657 -21.842 1.00 91.44 76 GLN A O 1
ATOM 582 N N . GLU A 1 77 ? 19.294 4.925 -22.157 1.00 91.62 77 GLU A N 1
ATOM 583 C CA . GLU A 1 77 ? 19.682 6.007 -21.234 1.00 91.62 77 GLU A CA 1
ATOM 584 C C . GLU A 1 77 ? 19.706 5.531 -19.772 1.00 91.62 77 GLU A C 1
ATOM 586 O O . GLU A 1 77 ? 20.413 6.104 -18.946 1.00 91.62 77 GLU A O 1
ATOM 591 N N . LEU A 1 78 ? 18.985 4.449 -19.465 1.00 92.31 78 LEU A N 1
ATOM 592 C CA . LEU A 1 78 ? 18.893 3.876 -18.126 1.00 92.31 78 LEU A CA 1
ATOM 593 C C . LEU A 1 78 ? 20.002 2.859 -17.819 1.00 92.31 78 LEU A C 1
ATOM 595 O O . LEU A 1 78 ? 20.185 2.464 -16.666 1.00 92.31 78 LEU A O 1
ATOM 599 N N . LEU A 1 79 ? 20.740 2.394 -18.831 1.00 95.00 79 LEU A N 1
ATOM 600 C CA . LEU A 1 79 ? 21.726 1.332 -18.642 1.00 95.00 79 LEU A CA 1
ATOM 601 C C . LEU A 1 79 ? 22.870 1.774 -17.731 1.00 95.00 79 LEU A C 1
ATOM 603 O O . LEU A 1 79 ? 23.467 2.835 -17.891 1.00 95.00 79 LEU A O 1
ATOM 607 N N . GLY A 1 80 ? 23.2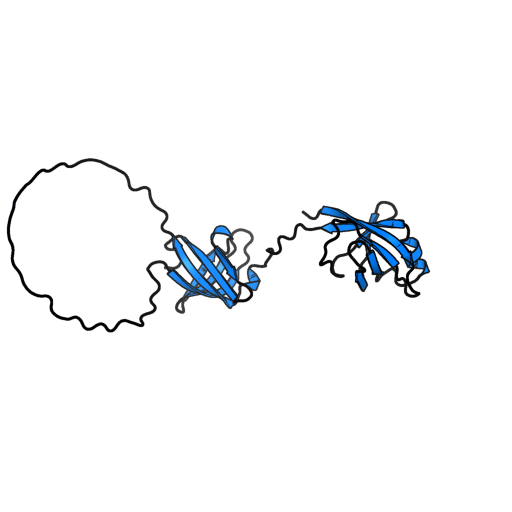22 0.897 -16.797 1.00 94.25 80 GLY A N 1
ATOM 608 C CA . GLY A 1 80 ? 24.261 1.132 -15.805 1.00 94.25 80 GLY A CA 1
ATOM 609 C C . GLY A 1 80 ? 23.787 1.917 -14.585 1.00 94.25 80 GLY A C 1
ATOM 610 O O . GLY A 1 80 ? 24.530 1.948 -13.601 1.00 94.25 80 GLY A O 1
ATOM 611 N N . LEU A 1 81 ? 22.577 2.490 -14.609 1.00 95.88 81 LEU A N 1
ATOM 612 C CA . LEU A 1 81 ? 22.006 3.155 -13.445 1.00 95.88 81 LEU A CA 1
ATOM 613 C C . LEU A 1 81 ? 21.667 2.133 -12.358 1.00 95.88 81 LEU A C 1
ATOM 615 O O . LEU A 1 81 ? 21.139 1.045 -12.617 1.00 95.88 81 LEU A O 1
ATOM 619 N N . GLU A 1 82 ? 21.996 2.505 -11.126 1.00 96.94 82 GLU A N 1
ATOM 620 C CA . GLU A 1 82 ? 21.501 1.842 -9.929 1.00 96.94 82 GLU A CA 1
ATOM 621 C C . GLU A 1 82 ? 20.146 2.449 -9.579 1.00 96.94 82 GLU A C 1
ATOM 623 O O . GLU A 1 82 ? 19.996 3.674 -9.575 1.00 96.94 82 GLU A O 1
ATOM 628 N N . PHE A 1 83 ? 19.170 1.590 -9.310 1.00 95.81 83 PHE A N 1
ATOM 629 C CA . PHE A 1 83 ? 17.861 2.012 -8.854 1.00 95.81 83 PHE A CA 1
ATOM 630 C C . PHE A 1 83 ? 17.688 1.684 -7.374 1.00 95.81 83 PHE A C 1
ATOM 632 O O . PHE A 1 83 ? 18.270 0.744 -6.816 1.00 95.81 83 PHE A O 1
ATOM 639 N N . ARG A 1 84 ? 16.862 2.498 -6.740 1.00 94.62 84 ARG A N 1
ATOM 640 C CA . ARG A 1 84 ? 16.429 2.380 -5.359 1.00 94.62 84 ARG A CA 1
ATOM 641 C C . ARG A 1 84 ? 14.939 2.092 -5.357 1.00 94.62 84 ARG A C 1
ATOM 643 O O . ARG A 1 84 ? 14.236 2.452 -6.294 1.00 94.62 84 ARG A O 1
ATOM 650 N N . ILE A 1 85 ? 14.457 1.483 -4.295 1.00 91.56 85 ILE A N 1
ATOM 651 C CA . ILE A 1 85 ? 13.024 1.410 -4.014 1.00 91.56 85 ILE A CA 1
ATOM 652 C C . ILE A 1 85 ? 12.772 2.203 -2.752 1.00 91.56 85 ILE A C 1
ATOM 654 O O . ILE A 1 85 ? 13.633 2.242 -1.868 1.00 91.56 85 ILE A O 1
ATOM 658 N N . ARG A 1 86 ? 11.616 2.858 -2.677 1.00 87.06 86 ARG A N 1
ATOM 659 C CA . ARG A 1 86 ? 11.092 3.229 -1.369 1.00 87.06 86 ARG A CA 1
ATOM 660 C C . ARG A 1 86 ? 10.629 1.945 -0.720 1.00 87.06 86 ARG A C 1
ATOM 662 O O . ARG A 1 86 ? 9.854 1.206 -1.311 1.00 87.06 86 ARG A O 1
ATOM 669 N N . TYR A 1 87 ? 11.201 1.687 0.436 1.00 68.38 87 TYR A N 1
ATOM 670 C CA . TYR A 1 87 ? 10.695 0.698 1.350 1.00 68.38 87 TYR A CA 1
ATOM 671 C C . TYR A 1 87 ? 10.003 1.535 2.418 1.00 68.38 87 TYR A C 1
ATOM 673 O O . TYR A 1 87 ? 10.677 2.246 3.174 1.00 68.38 87 TYR A O 1
ATOM 681 N N . ASP A 1 88 ? 8.672 1.575 2.395 1.00 62.81 88 ASP A N 1
ATOM 682 C CA . ASP A 1 88 ? 8.011 1.777 3.674 1.00 62.81 88 ASP A CA 1
ATOM 683 C C . ASP A 1 88 ? 8.226 0.473 4.433 1.00 62.81 88 ASP A C 1
ATOM 685 O O . ASP A 1 88 ? 8.139 -0.613 3.859 1.00 62.81 88 ASP A O 1
ATOM 689 N N . GLU A 1 89 ? 8.615 0.577 5.697 1.00 49.94 89 GLU A N 1
ATOM 690 C CA . GLU A 1 89 ? 8.386 -0.534 6.609 1.00 49.94 89 GLU A CA 1
ATOM 691 C C . GLU A 1 89 ? 6.864 -0.623 6.744 1.00 49.94 89 GLU A C 1
ATOM 693 O O . GLU A 1 89 ? 6.297 -0.105 7.698 1.00 49.94 89 GLU A O 1
ATOM 698 N N . GLU A 1 90 ? 6.193 -1.173 5.732 1.00 49.66 90 GLU A N 1
ATOM 699 C CA . GLU A 1 90 ? 4.830 -1.641 5.892 1.00 49.66 90 GLU A CA 1
ATOM 700 C C . GLU A 1 90 ? 4.970 -2.855 6.808 1.00 49.66 90 GLU A C 1
ATOM 702 O O . GLU A 1 90 ? 5.340 -3.959 6.402 1.00 49.66 90 GLU A O 1
ATOM 707 N N . ASP A 1 91 ? 4.758 -2.611 8.102 1.00 44.12 91 ASP A N 1
ATOM 708 C CA . ASP A 1 91 ? 3.922 -3.524 8.855 1.00 44.12 91 ASP A CA 1
ATOM 709 C C . ASP A 1 91 ? 2.740 -3.851 7.925 1.00 44.12 91 ASP A C 1
ATOM 711 O O . ASP A 1 91 ? 1.998 -2.947 7.537 1.00 44.12 91 ASP A O 1
ATOM 715 N N . ASP A 1 92 ? 2.550 -5.122 7.569 1.00 46.12 92 ASP A N 1
ATOM 716 C CA . ASP A 1 92 ? 1.348 -5.653 6.891 1.00 46.12 92 ASP A CA 1
ATOM 717 C C . ASP A 1 92 ? 0.032 -5.350 7.680 1.00 46.12 92 ASP A C 1
ATOM 719 O O . ASP A 1 92 ? -1.029 -5.905 7.393 1.00 46.12 92 ASP A O 1
ATOM 723 N N . ASP A 1 93 ? 0.093 -4.473 8.688 1.00 51.78 93 ASP A N 1
ATOM 724 C CA . ASP A 1 93 ? -0.915 -4.131 9.677 1.00 51.78 93 ASP A CA 1
ATOM 725 C C . ASP A 1 93 ? -1.476 -2.699 9.510 1.00 51.78 93 ASP A C 1
ATOM 727 O O . ASP A 1 93 ? -2.323 -2.309 10.315 1.00 51.78 93 ASP A O 1
ATOM 731 N N . GLU A 1 94 ? -1.075 -1.893 8.508 1.00 59.62 94 GLU A N 1
ATOM 732 C CA . GLU A 1 94 ? -1.709 -0.575 8.276 1.00 59.62 94 GLU A CA 1
ATOM 733 C C . GLU A 1 94 ? -3.086 -0.745 7.600 1.00 59.62 94 GLU A C 1
ATOM 735 O O . GLU A 1 94 ? -3.286 -0.509 6.410 1.00 59.62 94 GLU A O 1
ATOM 740 N N . PHE A 1 95 ? -4.065 -1.211 8.378 1.00 71.56 95 PHE A N 1
ATOM 741 C CA . PHE A 1 95 ? -5.472 -1.243 7.990 1.00 71.56 95 PHE A CA 1
ATOM 742 C C . PHE A 1 95 ? -6.154 0.086 8.334 1.00 71.56 95 PHE A C 1
ATOM 744 O O . PHE A 1 95 ? -5.906 0.685 9.385 1.00 71.56 95 PHE A O 1
ATOM 751 N N . TYR A 1 96 ? -7.096 0.523 7.497 1.00 82.94 96 TYR A N 1
ATOM 752 C CA . TYR A 1 96 ? -7.939 1.663 7.837 1.00 82.94 96 TYR A CA 1
ATOM 753 C C . TYR A 1 96 ? -9.065 1.210 8.763 1.00 82.94 96 TYR A C 1
ATOM 755 O O . TYR A 1 96 ? -9.748 0.216 8.519 1.00 82.94 96 TYR A O 1
ATOM 763 N N . MET A 1 97 ? -9.319 1.970 9.828 1.00 87.25 97 MET A N 1
ATOM 764 C CA . MET A 1 97 ? -10.413 1.680 10.766 1.00 87.25 97 MET A CA 1
ATOM 765 C C . MET A 1 97 ? -11.786 1.639 10.067 1.00 87.25 97 MET A C 1
ATOM 767 O O . MET A 1 97 ? -12.684 0.914 10.496 1.00 87.25 97 MET A O 1
ATOM 771 N N . GLU A 1 98 ? -11.928 2.365 8.956 1.00 86.94 98 GLU A N 1
ATOM 772 C CA . GLU A 1 98 ? -13.095 2.371 8.066 1.00 86.94 98 GLU A CA 1
ATOM 773 C C . GLU A 1 98 ? -13.422 0.979 7.500 1.00 86.94 98 GLU A C 1
ATOM 775 O O . GLU A 1 98 ? -14.594 0.621 7.352 1.00 86.94 98 GLU A O 1
ATOM 780 N N . ASP A 1 99 ? -12.402 0.156 7.240 1.00 89.44 99 ASP A N 1
ATOM 781 C CA . ASP A 1 99 ? -12.564 -1.179 6.652 1.00 89.44 99 ASP A CA 1
ATOM 782 C C . ASP A 1 99 ? -13.230 -2.166 7.619 1.00 89.44 99 ASP A C 1
ATOM 784 O O . ASP A 1 99 ? -13.766 -3.204 7.213 1.00 89.44 99 ASP A O 1
ATOM 788 N N . LEU A 1 100 ? -13.258 -1.827 8.910 1.00 91.56 100 LEU A N 1
ATOM 789 C CA . LEU A 1 100 ? -13.892 -2.632 9.948 1.00 91.56 100 LEU A CA 1
ATOM 790 C C . LEU A 1 100 ? -15.415 -2.454 9.984 1.00 91.56 100 LEU A C 1
ATOM 792 O O . LEU A 1 100 ? -16.102 -3.201 10.688 1.00 91.56 100 LEU A O 1
ATOM 796 N N . ILE A 1 101 ? -15.983 -1.518 9.215 1.00 94.25 101 ILE A N 1
ATOM 797 C CA . ILE A 1 101 ? -17.435 -1.335 9.141 1.00 94.25 101 ILE A CA 1
ATOM 798 C C . ILE A 1 101 ? -18.109 -2.639 8.668 1.00 94.25 101 ILE A C 1
ATOM 800 O O . ILE A 1 101 ? -17.779 -3.261 7.652 1.00 94.25 101 ILE A O 1
ATOM 804 N N . GLY A 1 102 ? -19.093 -3.091 9.444 1.00 92.56 102 GLY A N 1
ATOM 805 C CA . GLY A 1 102 ? -19.811 -4.345 9.236 1.00 92.56 102 GLY A CA 1
ATOM 806 C C . GLY A 1 102 ? -19.155 -5.588 9.848 1.00 92.56 102 GLY A C 1
ATOM 807 O O . GLY A 1 102 ? -19.746 -6.667 9.744 1.00 92.56 102 GLY A O 1
ATOM 808 N N . PHE A 1 103 ? -17.987 -5.477 10.493 1.00 95.75 103 PHE A N 1
ATOM 809 C CA . PHE A 1 103 ? -17.380 -6.594 11.225 1.00 95.75 103 PHE A CA 1
ATOM 810 C C . PHE A 1 103 ? -18.226 -6.969 12.443 1.00 95.75 103 PHE A C 1
ATOM 812 O O . PHE A 1 103 ? -18.844 -6.116 13.088 1.00 95.75 103 PHE A O 1
ATOM 819 N N . ALA A 1 104 ? -18.248 -8.260 12.776 1.00 94.38 104 ALA A N 1
ATOM 820 C CA . ALA A 1 104 ? -18.808 -8.722 14.038 1.00 94.38 104 ALA A CA 1
ATOM 821 C C . ALA A 1 104 ? -17.849 -8.367 15.176 1.00 94.38 104 ALA A C 1
ATOM 823 O O . ALA A 1 104 ? -16.688 -8.771 15.153 1.00 94.38 104 ALA A O 1
ATOM 824 N N . VAL A 1 105 ? -18.332 -7.637 16.178 1.00 93.75 105 VAL A N 1
ATOM 825 C CA . VAL A 1 105 ? -17.532 -7.282 17.350 1.00 93.75 105 VAL A CA 1
ATOM 826 C C . VAL A 1 105 ? -17.887 -8.188 18.518 1.00 93.75 105 VAL A C 1
ATOM 828 O O . VAL A 1 105 ? -19.059 -8.466 18.775 1.00 93.75 105 VAL A O 1
ATOM 831 N N . THR A 1 106 ? -16.869 -8.645 19.235 1.00 91.56 106 THR A N 1
ATOM 832 C CA . THR A 1 106 ? -17.012 -9.303 20.537 1.00 91.56 106 THR A CA 1
ATOM 833 C C . THR A 1 106 ? -16.030 -8.682 21.508 1.00 91.56 106 THR A C 1
ATOM 835 O O . THR A 1 106 ? -14.966 -8.223 21.106 1.00 91.56 106 THR A O 1
ATOM 838 N N . GLY A 1 107 ? -16.350 -8.649 22.789 1.00 87.81 107 GLY A N 1
ATOM 839 C CA . GLY A 1 107 ? -15.428 -8.055 23.738 1.00 87.81 107 GLY A CA 1
ATOM 840 C C . GLY A 1 107 ? -15.842 -8.245 25.170 1.00 87.81 107 GLY A C 1
ATOM 841 O O . GLY A 1 107 ? -16.857 -8.884 25.449 1.00 87.81 107 GLY A O 1
ATOM 842 N N . PHE A 1 108 ? -15.032 -7.697 26.066 1.00 85.44 108 PHE A N 1
ATOM 843 C CA . PHE A 1 108 ? -15.372 -7.619 27.474 1.00 85.44 108 PHE A CA 1
ATOM 844 C C . PHE A 1 108 ? -14.918 -6.308 28.107 1.00 85.44 108 PHE A C 1
ATOM 846 O O . PHE A 1 108 ? -13.936 -5.700 27.681 1.00 85.44 108 PHE A O 1
ATOM 853 N N . GLU A 1 109 ? -15.640 -5.897 29.140 1.00 82.88 109 GLU A N 1
ATOM 854 C CA . GLU A 1 109 ? -15.298 -4.766 29.981 1.00 82.88 109 GLU A CA 1
ATOM 855 C C . GLU A 1 109 ? -14.308 -5.190 31.077 1.00 82.88 109 GLU A C 1
ATOM 857 O O . GLU A 1 109 ? -14.541 -6.155 31.813 1.00 82.88 109 GLU A O 1
ATOM 862 N N . MET A 1 110 ? -13.180 -4.486 31.198 1.00 74.25 110 MET A N 1
ATOM 863 C CA . MET A 1 110 ? -12.231 -4.686 32.295 1.00 74.25 110 MET A CA 1
ATOM 864 C C . MET A 1 110 ? -12.534 -3.742 33.457 1.00 74.25 110 MET A C 1
ATOM 866 O O . MET A 1 110 ? -12.563 -2.518 33.311 1.00 74.25 110 MET A O 1
ATOM 870 N N . ARG A 1 111 ? -12.663 -4.320 34.657 1.00 64.75 111 ARG A N 1
ATOM 871 C CA . ARG A 1 111 ? -12.659 -3.565 35.911 1.00 64.75 111 ARG A CA 1
ATOM 872 C C . ARG A 1 111 ? -11.290 -2.945 36.136 1.00 64.75 111 ARG A C 1
ATOM 874 O O . ARG A 1 111 ? -10.306 -3.663 36.321 1.00 64.75 111 ARG A O 1
ATOM 881 N N . HIS A 1 112 ? -11.234 -1.621 36.220 1.00 50.34 112 HIS A N 1
ATOM 882 C CA . HIS A 1 112 ? -10.052 -0.948 36.738 1.00 50.34 112 HIS A CA 1
ATOM 883 C C . HIS A 1 112 ? -9.988 -1.216 38.247 1.00 50.34 112 HIS A C 1
ATOM 885 O O . HIS A 1 112 ? -10.751 -0.651 39.034 1.00 50.34 112 HIS A O 1
ATOM 891 N N . GLY A 1 113 ? -9.128 -2.154 38.647 1.00 42.03 113 GLY A N 1
ATOM 892 C CA . GLY A 1 113 ? -8.924 -2.525 40.042 1.00 42.03 113 GLY A CA 1
ATOM 893 C C . GLY A 1 113 ? -8.505 -1.309 40.860 1.00 42.03 113 GLY A C 1
ATOM 894 O O . GLY A 1 113 ? -7.342 -0.916 40.862 1.00 42.03 113 GLY A O 1
ATOM 895 N N . SER A 1 114 ? -9.457 -0.715 41.575 1.00 40.38 114 SER A N 1
ATOM 896 C CA . SER A 1 114 ? -9.145 0.153 42.701 1.00 40.38 114 SER A CA 1
ATOM 897 C C . SER A 1 114 ? -8.468 -0.731 43.738 1.00 40.38 114 SER A C 1
ATOM 899 O O . SER A 1 114 ? -9.088 -1.667 44.235 1.00 40.38 114 SER A O 1
ATOM 901 N N . THR A 1 115 ? -7.196 -0.474 44.023 1.00 41.91 115 THR A N 1
ATOM 902 C CA . THR A 1 115 ? -6.433 -1.103 45.102 1.00 41.91 115 THR A CA 1
ATOM 903 C C . THR A 1 115 ? -7.292 -1.170 46.367 1.00 41.91 115 THR A C 1
ATOM 905 O O . THR A 1 115 ? -7.566 -0.142 46.988 1.00 41.91 115 THR A O 1
ATOM 908 N N . GLU A 1 116 ? -7.751 -2.368 46.734 1.00 43.19 116 GLU A N 1
ATOM 909 C CA . GLU A 1 116 ? -8.469 -2.582 47.985 1.00 43.19 116 GLU A CA 1
ATOM 910 C C . GLU A 1 116 ? -7.524 -2.240 49.139 1.00 43.19 116 GLU A C 1
ATOM 912 O O . GLU A 1 116 ? -6.441 -2.801 49.313 1.00 43.19 116 GLU A O 1
ATOM 917 N N . ASN A 1 117 ? -7.934 -1.227 49.891 1.00 41.66 117 ASN A N 1
ATOM 918 C CA . ASN A 1 117 ? -7.246 -0.675 51.038 1.00 41.66 117 ASN A CA 1
ATOM 919 C C . ASN A 1 117 ? -7.160 -1.742 52.145 1.00 41.66 117 ASN A C 1
ATOM 921 O O . ASN A 1 117 ? -8.133 -1.995 52.855 1.00 41.66 117 ASN A O 1
ATOM 925 N N . GLY A 1 118 ? -5.996 -2.380 52.283 1.00 46.69 118 GLY A N 1
ATOM 926 C CA . GLY A 1 118 ? -5.683 -3.288 53.385 1.00 46.69 118 GLY A CA 1
ATOM 927 C C . GLY A 1 118 ? -5.626 -2.538 54.717 1.00 46.69 118 GLY A C 1
ATOM 928 O O . GLY A 1 118 ? -4.573 -2.043 55.113 1.00 46.69 118 GLY A O 1
ATOM 929 N N . GLY A 1 119 ? -6.764 -2.467 55.409 1.00 37.34 119 GLY A N 1
ATOM 930 C CA . GLY A 1 119 ? -6.928 -1.815 56.706 1.00 37.34 119 GLY A CA 1
ATOM 931 C C . GLY A 1 119 ? -7.554 -2.729 57.762 1.00 37.34 119 GLY A C 1
ATOM 932 O O . GLY A 1 119 ? -8.761 -2.728 57.941 1.00 37.34 119 GLY A O 1
ATOM 933 N N . ASN A 1 120 ? -6.683 -3.444 58.480 1.00 40.41 120 ASN A N 1
ATOM 934 C CA . ASN A 1 120 ? -6.710 -3.733 59.923 1.00 40.41 120 ASN A CA 1
ATOM 935 C C . ASN A 1 120 ? -7.959 -4.361 60.603 1.00 40.41 120 ASN A C 1
ATOM 937 O O . ASN A 1 120 ? -8.926 -3.674 60.906 1.00 40.41 120 ASN A O 1
ATOM 941 N N . GLY A 1 121 ? -7.776 -5.599 61.084 1.00 38.44 121 GLY A N 1
ATOM 942 C CA . GLY A 1 121 ? -7.818 -5.901 62.526 1.00 38.44 121 GLY A CA 1
ATOM 943 C C . GLY A 1 121 ? -9.162 -6.271 63.168 1.00 38.44 121 GLY A C 1
ATOM 944 O O . GLY A 1 121 ? -9.968 -5.404 63.484 1.00 38.44 121 GLY A O 1
ATOM 945 N N . GLY A 1 122 ? -9.311 -7.553 63.517 1.00 35.12 122 GLY A N 1
ATOM 946 C CA . GLY A 1 122 ? -10.329 -8.042 64.450 1.00 35.12 122 GLY A CA 1
ATOM 947 C C . GLY A 1 122 ? -10.197 -9.544 64.702 1.00 35.12 122 GLY A C 1
ATOM 948 O O . GLY A 1 122 ? -10.803 -10.339 63.994 1.00 35.12 122 GLY A O 1
ATOM 949 N N . ASN A 1 123 ? -9.375 -9.926 65.684 1.00 47.66 123 ASN A N 1
ATOM 950 C CA . ASN A 1 123 ? -9.433 -11.252 66.303 1.00 47.66 123 ASN A CA 1
ATOM 951 C C . ASN A 1 123 ? -10.758 -11.376 67.060 1.00 47.66 123 ASN A C 1
ATOM 953 O O . ASN A 1 123 ? -11.045 -10.484 67.849 1.00 47.66 123 ASN A O 1
ATOM 957 N N . ASP A 1 124 ? -11.462 -12.498 66.916 1.00 52.19 124 ASP A N 1
ATOM 958 C CA . ASP A 1 124 ? -12.338 -13.029 67.964 1.00 52.19 124 ASP A CA 1
ATOM 959 C C . ASP A 1 124 ? -12.345 -14.565 67.891 1.00 52.19 124 ASP A C 1
ATOM 961 O O . ASP A 1 124 ? -12.941 -15.184 67.008 1.00 52.19 124 ASP A O 1
ATOM 965 N N . ASP A 1 125 ? -11.629 -15.169 68.841 1.00 48.69 125 ASP A N 1
ATOM 966 C CA . ASP A 1 125 ? -11.735 -16.578 69.210 1.00 48.69 125 ASP A CA 1
ATOM 967 C C . ASP A 1 125 ? -13.085 -16.809 69.908 1.00 48.69 125 ASP A C 1
ATOM 969 O O . ASP A 1 125 ? -13.379 -16.203 70.940 1.00 48.69 125 ASP A O 1
ATOM 973 N N . GLY A 1 126 ? -13.899 -17.726 69.382 1.00 41.47 126 GLY A N 1
ATOM 974 C CA . GLY A 1 126 ? -15.232 -18.008 69.919 1.00 41.47 126 GLY A CA 1
ATOM 975 C C . GLY A 1 126 ? -15.769 -19.373 69.509 1.00 41.47 126 GLY A C 1
ATOM 976 O O . GLY A 1 126 ? -16.665 -19.487 68.683 1.00 41.47 126 GLY A O 1
ATOM 977 N N . ASN A 1 127 ? -15.198 -20.411 70.107 1.00 46.22 127 ASN A N 1
ATOM 978 C CA . ASN A 1 127 ? -15.620 -21.809 70.060 1.00 46.22 127 ASN A CA 1
ATOM 979 C C . ASN A 1 127 ? -17.109 -21.994 70.447 1.00 46.22 127 ASN A C 1
ATOM 981 O O . ASN A 1 127 ? -17.484 -21.601 71.550 1.00 46.22 127 ASN A O 1
ATOM 985 N N . ASN A 1 128 ? -17.930 -22.671 69.629 1.00 45.22 128 ASN A N 1
ATOM 986 C CA . ASN A 1 128 ? -18.985 -23.548 70.158 1.00 45.22 128 ASN A CA 1
ATOM 987 C C . ASN A 1 128 ? -19.440 -24.610 69.144 1.00 45.22 128 ASN A C 1
ATOM 989 O O . ASN A 1 128 ? -19.733 -24.321 67.987 1.00 45.22 128 ASN A O 1
ATOM 993 N N . ALA A 1 129 ? -19.501 -25.843 69.634 1.00 44.50 129 ALA A N 1
ATOM 994 C CA . ALA A 1 129 ? -19.820 -27.063 68.921 1.00 44.50 129 ALA A CA 1
ATOM 995 C C . ALA A 1 129 ? -21.334 -27.322 68.798 1.00 44.50 129 ALA A C 1
ATOM 997 O O . ALA A 1 129 ? -22.136 -26.813 69.579 1.00 44.50 129 ALA A O 1
ATOM 998 N N . ASN A 1 130 ? -21.640 -28.257 67.892 1.00 45.72 130 ASN A N 1
ATOM 999 C CA . ASN A 1 130 ? -22.869 -29.042 67.728 1.00 45.72 130 ASN A CA 1
ATOM 1000 C C . ASN A 1 130 ? -24.101 -28.322 67.158 1.00 45.72 130 ASN A C 1
ATOM 1002 O O . 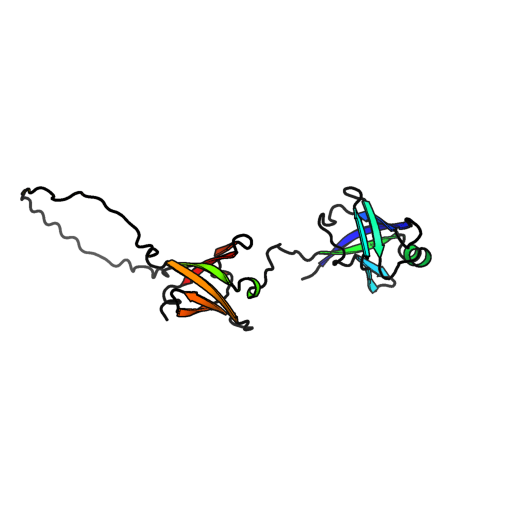ASN A 1 130 ? -24.742 -27.526 67.833 1.00 45.72 130 ASN A O 1
ATOM 1006 N N . ASN A 1 131 ? -24.561 -28.779 65.989 1.00 52.00 131 ASN A N 1
ATOM 1007 C CA . ASN A 1 131 ? -25.609 -29.804 65.966 1.00 52.00 131 ASN A CA 1
ATOM 1008 C C . ASN A 1 131 ? -25.784 -30.382 64.552 1.00 52.00 131 ASN A C 1
ATOM 1010 O O . ASN A 1 131 ? -26.056 -29.649 63.603 1.00 52.00 131 ASN A O 1
ATOM 1014 N N . ASP A 1 132 ? -25.662 -31.704 64.453 1.00 49.28 132 ASP A N 1
ATOM 1015 C CA . ASP A 1 132 ? -26.154 -32.506 63.339 1.00 49.28 132 ASP A CA 1
ATOM 1016 C C . ASP A 1 132 ? -27.671 -32.322 63.188 1.00 49.28 132 ASP A C 1
ATOM 1018 O O . ASP A 1 132 ? -28.412 -32.466 64.159 1.00 49.28 132 ASP A O 1
ATOM 1022 N N . ASN A 1 133 ? -28.161 -32.110 61.966 1.00 48.22 133 ASN A N 1
ATOM 1023 C CA . ASN A 1 133 ? -29.363 -32.815 61.526 1.00 48.22 133 ASN A CA 1
ATOM 1024 C C . ASN A 1 133 ? -29.467 -32.847 59.998 1.00 48.22 133 ASN A C 1
ATOM 1026 O O . ASN A 1 133 ? -29.620 -31.827 59.331 1.00 48.22 133 ASN A O 1
ATOM 1030 N N . SER A 1 134 ? -29.431 -34.072 59.490 1.00 46.97 134 SER A N 1
ATOM 1031 C CA . SER A 1 134 ? -29.981 -34.541 58.224 1.00 46.97 134 SER A CA 1
ATOM 1032 C C . SER A 1 134 ? -31.247 -33.819 57.746 1.00 46.97 134 SER A C 1
ATOM 1034 O O . SER A 1 134 ? -32.186 -33.655 58.520 1.00 46.97 134 SER A O 1
ATOM 1036 N N . ASN A 1 135 ? -31.352 -33.564 56.439 1.00 46.72 135 ASN A N 1
ATOM 1037 C CA . ASN A 1 135 ? -32.265 -34.345 55.598 1.00 46.72 135 ASN A CA 1
ATOM 1038 C C . ASN A 1 135 ? -31.953 -34.174 54.101 1.00 46.72 135 ASN A C 1
ATOM 1040 O O . ASN A 1 135 ? -31.489 -33.132 53.653 1.00 46.72 135 ASN A O 1
ATOM 1044 N N . SER A 1 136 ? -32.211 -35.266 53.393 1.00 50.09 136 SER A N 1
ATOM 1045 C CA . SER A 1 136 ? -31.917 -35.617 52.011 1.00 50.09 136 SER A CA 1
ATOM 1046 C C . SER A 1 136 ? -32.294 -34.556 50.980 1.00 50.09 136 SER A C 1
ATOM 1048 O O . SER A 1 136 ? -33.393 -34.007 51.014 1.00 50.09 136 SER A O 1
ATOM 1050 N N . GLY A 1 137 ? -31.377 -34.339 50.035 1.00 36.12 137 GLY A N 1
ATOM 1051 C CA . GLY A 1 137 ? -31.596 -33.548 48.835 1.00 36.12 137 GLY A CA 1
ATOM 1052 C C . GLY A 1 137 ? -32.630 -34.203 47.926 1.00 36.12 137 GLY A C 1
ATOM 1053 O O . GLY A 1 137 ? -32.522 -35.385 47.595 1.00 36.12 137 GLY A O 1
ATOM 1054 N N . ASP A 1 138 ? -33.620 -33.400 47.560 1.00 42.41 138 ASP A N 1
ATOM 1055 C CA . ASP A 1 138 ? -34.572 -33.663 46.494 1.00 42.41 138 ASP A CA 1
ATOM 1056 C C . ASP A 1 138 ? -34.038 -33.050 45.191 1.00 42.41 138 ASP A C 1
ATOM 1058 O O . ASP A 1 138 ? -33.611 -31.894 45.164 1.00 42.41 138 ASP A O 1
ATOM 1062 N N . ASN A 1 139 ? -34.173 -33.840 44.124 1.00 41.59 139 ASN A N 1
ATOM 1063 C CA . ASN A 1 139 ? -34.226 -33.463 42.708 1.00 41.59 139 ASN A CA 1
ATOM 1064 C C . ASN A 1 139 ? -32.899 -33.172 41.984 1.00 41.59 139 ASN A C 1
ATOM 1066 O O . ASN A 1 139 ? -32.520 -32.026 41.765 1.00 41.59 139 ASN A O 1
ATOM 1070 N N . ASN A 1 140 ? -32.287 -34.245 41.473 1.00 48.69 140 ASN A N 1
ATOM 1071 C CA . ASN A 1 140 ? -31.607 -34.194 40.180 1.00 48.69 140 ASN A CA 1
ATOM 1072 C C . ASN A 1 140 ? -32.629 -34.534 39.092 1.00 48.69 140 ASN A C 1
ATOM 1074 O O . ASN A 1 140 ? -33.088 -35.670 39.038 1.00 48.69 140 ASN A O 1
ATOM 1078 N N . ASP A 1 141 ? -32.928 -33.572 38.228 1.00 50.38 141 ASP A N 1
ATOM 1079 C CA . ASP A 1 141 ? -33.074 -33.833 36.799 1.00 50.38 141 ASP A CA 1
ATOM 1080 C C . ASP A 1 141 ? -32.551 -32.601 36.054 1.00 50.38 141 ASP A C 1
ATOM 1082 O O . ASP A 1 141 ? -33.161 -31.531 36.014 1.00 50.38 141 ASP A O 1
ATOM 1086 N N . ASP A 1 142 ? -31.337 -32.790 35.541 1.00 46.28 142 ASP A N 1
ATOM 1087 C CA . ASP A 1 142 ? -30.624 -31.952 34.594 1.00 46.28 142 ASP A CA 1
ATOM 1088 C C . ASP A 1 142 ? -31.458 -31.714 33.329 1.00 46.28 142 ASP A C 1
ATOM 1090 O O . ASP A 1 142 ? -31.785 -32.646 32.592 1.00 46.28 142 ASP A O 1
ATOM 1094 N N . ALA A 1 143 ? -31.700 -30.443 33.017 1.00 41.47 143 ALA A N 1
ATOM 1095 C CA . ALA A 1 143 ? -31.957 -29.985 31.655 1.00 41.47 143 ALA A CA 1
ATOM 1096 C C . ALA A 1 143 ? -31.397 -28.563 31.466 1.00 41.47 143 ALA A C 1
ATOM 1098 O O . ALA A 1 143 ? -32.123 -27.581 31.336 1.00 41.47 143 ALA A O 1
ATOM 1099 N N . ASN A 1 144 ? -30.067 -28.475 31.476 1.00 46.38 144 ASN A N 1
ATOM 1100 C CA . ASN A 1 144 ? -29.279 -27.421 30.829 1.00 46.38 144 ASN A CA 1
ATOM 1101 C C . ASN A 1 144 ? -29.429 -27.580 29.293 1.00 46.38 144 ASN A C 1
ATOM 1103 O O . ASN A 1 144 ? -29.474 -28.708 28.814 1.00 46.38 144 ASN A O 1
ATOM 1107 N N . GLY A 1 145 ? -29.504 -26.577 28.423 1.00 41.03 145 GLY A N 1
ATOM 1108 C CA . GLY A 1 145 ? -29.349 -25.136 28.541 1.00 41.03 145 GLY A CA 1
ATOM 1109 C C . GLY A 1 145 ? -29.522 -24.499 27.155 1.00 41.03 145 GLY A C 1
ATOM 1110 O O . GLY A 1 145 ? -29.516 -25.186 26.132 1.00 41.03 145 GLY A O 1
ATOM 1111 N N . GLY A 1 146 ? -29.683 -23.180 27.127 1.00 41.78 146 GLY A N 1
ATOM 1112 C CA . GLY A 1 146 ? -29.753 -22.411 25.886 1.00 41.78 146 GLY A CA 1
ATOM 1113 C C . GLY A 1 146 ? -30.101 -20.941 26.085 1.00 41.78 146 GLY A C 1
ATOM 1114 O O . GLY A 1 146 ? -30.741 -20.364 25.216 1.00 41.78 146 GLY A O 1
ATOM 1115 N N . ASP A 1 147 ? -29.724 -20.347 27.218 1.00 44.66 147 ASP A N 1
ATOM 1116 C CA . ASP A 1 147 ? -29.721 -18.894 27.371 1.00 44.66 147 ASP A CA 1
ATOM 1117 C C . ASP A 1 147 ? -28.276 -18.434 27.183 1.00 44.66 147 ASP A C 1
ATOM 1119 O O . ASP A 1 147 ? -27.435 -18.572 28.069 1.00 44.66 147 ASP A O 1
ATOM 1123 N N . GLY A 1 148 ? -27.954 -18.017 25.959 1.00 46.19 148 GLY A N 1
ATOM 1124 C CA . GLY A 1 148 ? -26.628 -17.552 25.555 1.00 46.19 148 GLY A CA 1
ATOM 1125 C C . GLY A 1 148 ? -26.316 -16.160 26.091 1.00 46.19 148 GLY A C 1
ATOM 1126 O O . GLY A 1 148 ? -25.868 -15.311 25.326 1.00 46.19 148 GLY A O 1
ATOM 1127 N N . THR A 1 149 ? -26.582 -15.910 27.372 1.00 48.41 149 THR A N 1
ATOM 1128 C CA . THR A 1 149 ? -26.216 -14.653 28.014 1.00 48.41 149 THR A CA 1
ATOM 1129 C C . THR A 1 149 ? -24.703 -14.677 28.235 1.00 48.41 149 THR A C 1
ATOM 1131 O O . THR A 1 149 ? -24.211 -15.542 28.969 1.00 48.41 149 THR A O 1
ATOM 1134 N N . PRO A 1 150 ? -23.935 -13.801 27.563 1.00 50.62 150 PRO A N 1
ATOM 1135 C CA . PRO A 1 150 ? -22.495 -13.764 27.742 1.00 50.62 150 PRO A CA 1
ATOM 1136 C C . PRO A 1 150 ? -22.174 -13.452 29.219 1.00 50.62 150 PRO A C 1
ATOM 1138 O O . PRO A 1 150 ? -22.922 -12.713 29.867 1.00 50.62 150 PRO A O 1
ATOM 1141 N N . PRO A 1 151 ? -21.122 -14.057 29.803 1.00 52.41 151 PRO A N 1
ATOM 1142 C CA . PRO A 1 151 ? -20.756 -13.828 31.200 1.00 52.41 151 PRO A CA 1
ATOM 1143 C C . PRO A 1 151 ? -20.552 -12.328 31.465 1.00 52.41 151 PRO A C 1
ATOM 1145 O O . PRO A 1 151 ? -20.119 -11.595 30.579 1.00 52.41 151 PRO A O 1
ATOM 1148 N N . ALA A 1 152 ? -20.894 -11.879 32.676 1.00 57.91 152 ALA A N 1
ATOM 1149 C CA . ALA A 1 152 ? -20.946 -10.463 33.049 1.00 57.91 152 ALA A CA 1
ATOM 1150 C C . ALA A 1 152 ? -19.726 -9.668 32.542 1.00 57.91 152 ALA A C 1
ATOM 1152 O O . ALA A 1 152 ? -18.584 -10.042 32.810 1.00 57.91 152 ALA A O 1
ATOM 1153 N N . GLY A 1 153 ? -19.999 -8.595 31.796 1.00 66.00 153 GLY A N 1
ATOM 1154 C CA . GLY A 1 153 ? -18.998 -7.740 31.158 1.00 66.00 153 GLY A CA 1
ATOM 1155 C C . GLY A 1 153 ? -18.700 -8.085 29.699 1.00 66.00 153 GLY A C 1
ATOM 1156 O O . GLY A 1 153 ? -18.046 -7.289 29.045 1.00 66.00 153 GLY A O 1
ATOM 1157 N N . GLN A 1 154 ? -19.159 -9.216 29.152 1.00 81.19 154 GLN A N 1
ATOM 1158 C CA . GLN A 1 154 ? -18.995 -9.520 27.726 1.00 81.19 154 GLN A CA 1
ATOM 1159 C C . GLN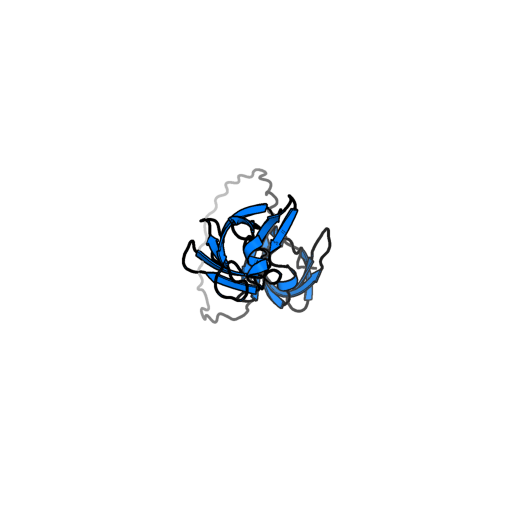 A 1 154 ? -20.112 -8.925 26.860 1.00 81.19 154 GLN A C 1
ATOM 1161 O O . GLN A 1 154 ? -21.289 -8.972 27.215 1.00 81.19 154 GLN A O 1
ATOM 1166 N N . PHE A 1 155 ? -19.744 -8.440 25.676 1.00 85.62 155 PHE A N 1
ATOM 1167 C CA . PHE A 1 155 ? -20.673 -7.913 24.680 1.00 85.62 155 PHE A CA 1
ATOM 1168 C C . PHE A 1 155 ? -20.410 -8.517 23.301 1.00 85.62 155 PHE A C 1
ATOM 1170 O O . PHE A 1 155 ? -19.300 -8.950 22.981 1.00 85.62 155 PHE A O 1
ATOM 1177 N N . ALA A 1 156 ? -21.453 -8.534 22.474 1.00 90.31 156 ALA A N 1
ATOM 1178 C CA . ALA A 1 156 ? -21.376 -8.933 21.079 1.00 90.31 156 ALA A CA 1
ATOM 1179 C C . ALA A 1 156 ? -22.284 -8.037 20.232 1.00 90.31 156 ALA A C 1
ATOM 1181 O O . ALA A 1 156 ? -23.417 -7.740 20.618 1.00 90.31 156 ALA A O 1
ATOM 1182 N N . GLY A 1 157 ? -21.791 -7.619 19.074 1.00 92.31 157 GLY A N 1
ATOM 1183 C CA . GLY A 1 157 ? -22.483 -6.682 18.202 1.00 92.31 157 GLY A CA 1
ATOM 1184 C C . GLY A 1 157 ? -21.859 -6.614 16.819 1.00 92.31 157 GLY A C 1
ATOM 1185 O O . GLY A 1 157 ? -21.195 -7.553 16.370 1.00 92.31 157 GLY A O 1
ATOM 1186 N N . ARG A 1 158 ? -22.048 -5.484 16.142 1.00 94.69 158 ARG A N 1
ATOM 1187 C CA . ARG A 1 158 ? -21.379 -5.177 14.872 1.00 94.69 158 ARG A CA 1
ATOM 1188 C C . ARG A 1 158 ? -20.901 -3.738 14.826 1.00 94.69 158 ARG A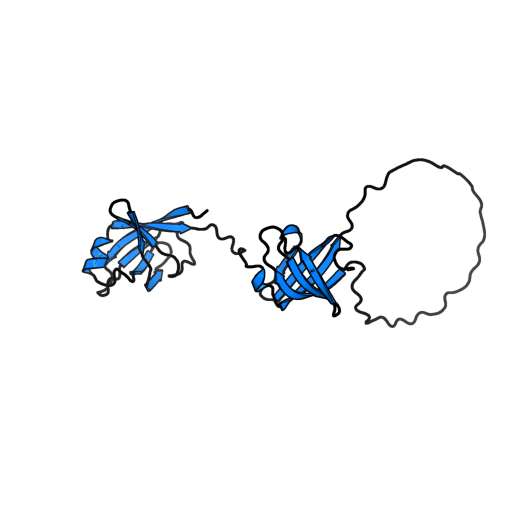 C 1
ATOM 1190 O O . ARG A 1 158 ? -21.537 -2.875 15.419 1.00 94.69 158 ARG A O 1
ATOM 1197 N N . VAL A 1 159 ? -19.832 -3.484 14.080 1.00 95.75 159 VAL A N 1
ATOM 1198 C CA . VAL A 1 159 ? -19.439 -2.117 13.720 1.00 95.75 159 VAL A CA 1
ATOM 1199 C C . VAL A 1 159 ? -20.461 -1.587 12.715 1.00 95.75 159 VAL A C 1
ATOM 1201 O O . VAL A 1 159 ? -20.618 -2.150 11.631 1.00 95.75 159 VAL A O 1
ATOM 1204 N N . ALA A 1 160 ? -21.201 -0.557 13.099 1.00 95.31 160 ALA A N 1
ATOM 1205 C CA . ALA A 1 160 ? -22.194 0.103 12.264 1.00 95.31 160 ALA A CA 1
ATOM 1206 C C . ALA A 1 160 ? -21.580 1.252 11.459 1.00 95.31 160 ALA A C 1
ATOM 1208 O O . ALA A 1 160 ? -21.945 1.422 10.298 1.00 95.31 160 ALA A O 1
ATOM 1209 N N . ASP A 1 161 ? -20.663 2.008 12.068 1.00 94.69 161 ASP A N 1
ATOM 1210 C CA . ASP A 1 161 ? -20.035 3.179 11.454 1.00 94.69 161 ASP A CA 1
ATOM 1211 C C . ASP A 1 161 ? -18.684 3.515 12.112 1.00 94.69 161 ASP A C 1
ATOM 1213 O O . ASP A 1 161 ? -18.359 2.996 13.189 1.00 94.69 161 ASP A O 1
ATOM 1217 N N . TYR A 1 162 ? -17.924 4.406 11.479 1.00 93.88 162 TYR A N 1
ATOM 1218 C CA . TYR A 1 162 ? -16.669 4.961 11.984 1.00 93.88 162 TYR A CA 1
ATOM 1219 C C . TYR A 1 162 ? -16.660 6.485 11.834 1.00 93.88 162 TYR A C 1
ATOM 1221 O O . TYR A 1 162 ? -16.956 7.030 10.772 1.00 93.88 162 TYR A O 1
ATOM 1229 N N . TYR A 1 163 ? -16.291 7.179 12.907 1.00 92.75 163 TYR A N 1
ATOM 1230 C CA . TYR A 1 163 ? -16.135 8.625 12.926 1.00 92.75 163 TYR A CA 1
ATOM 1231 C C . TYR A 1 163 ? -14.664 8.974 13.085 1.00 92.75 163 TYR A C 1
ATOM 1233 O O . TYR A 1 163 ? -14.114 8.911 14.189 1.00 92.75 163 TYR A O 1
ATOM 1241 N N . ASP A 1 164 ? -14.059 9.406 11.983 1.00 88.88 164 ASP A N 1
ATOM 1242 C CA . ASP A 1 164 ? -12.715 9.958 12.001 1.00 88.88 164 ASP A CA 1
ATOM 1243 C C . ASP A 1 164 ? -12.739 11.361 12.613 1.00 88.88 164 ASP A C 1
ATOM 1245 O O . ASP A 1 164 ? -13.383 12.288 12.112 1.00 88.88 164 ASP A O 1
ATOM 1249 N N . SER A 1 165 ? -12.085 11.516 13.754 1.00 86.69 165 SER A N 1
ATOM 1250 C CA . SER A 1 165 ? -11.902 12.803 14.414 1.00 86.69 165 SER A CA 1
ATOM 1251 C C . SER A 1 165 ? -10.440 12.919 14.794 1.00 86.69 165 SER A C 1
ATOM 1253 O O . SER A 1 165 ? -9.946 12.077 15.537 1.00 86.69 165 SER A O 1
ATOM 1255 N N . GLU A 1 166 ? -9.783 14.005 14.374 1.00 78.44 166 GLU A N 1
ATOM 1256 C CA . GLU A 1 166 ? -8.330 14.218 14.524 1.00 78.44 166 GLU A CA 1
ATOM 1257 C C . GLU A 1 166 ? -7.794 14.008 15.955 1.00 78.44 166 GLU A C 1
ATOM 1259 O O . GLU A 1 166 ? -6.605 13.764 16.141 1.00 78.44 166 GLU A O 1
ATOM 1264 N N . ALA A 1 167 ? -8.648 14.130 16.977 1.00 82.31 167 ALA A N 1
ATOM 1265 C CA . ALA A 1 167 ? -8.272 13.979 18.381 1.00 82.31 167 ALA A CA 1
ATOM 1266 C C . ALA A 1 167 ? -8.877 12.754 19.092 1.00 82.31 167 ALA A C 1
ATOM 1268 O O . ALA A 1 167 ? -8.389 12.395 20.161 1.00 82.31 167 ALA A O 1
ATOM 1269 N N . ASN A 1 168 ? -9.963 12.166 18.580 1.00 87.25 168 ASN A N 1
ATOM 1270 C CA . ASN A 1 168 ? -10.669 11.070 19.253 1.00 87.25 168 ASN A CA 1
ATOM 1271 C C . ASN A 1 168 ? -11.530 10.279 18.254 1.00 87.25 168 ASN A C 1
ATOM 1273 O O . ASN A 1 168 ? -12.731 10.551 18.155 1.00 87.25 168 ASN A O 1
ATOM 1277 N N . PRO A 1 169 ? -10.935 9.351 17.492 1.00 91.12 169 PRO A N 1
ATOM 1278 C CA . PRO A 1 169 ? -11.683 8.513 16.566 1.00 91.12 169 PRO A CA 1
ATOM 1279 C C . PRO A 1 169 ? -12.644 7.590 17.334 1.00 91.12 169 PRO A C 1
ATOM 1281 O O . PRO A 1 169 ? -12.324 7.095 18.419 1.00 91.12 169 PRO A O 1
ATOM 1284 N N . LEU A 1 170 ? -13.845 7.369 16.793 1.00 94.06 170 LEU A N 1
ATOM 1285 C CA . LEU A 1 170 ? -14.910 6.597 17.447 1.00 94.06 170 LEU A CA 1
ATOM 1286 C C . LEU A 1 170 ? -15.502 5.549 16.498 1.00 94.06 170 LEU A C 1
ATOM 1288 O O . LEU A 1 170 ? -15.820 5.856 15.352 1.00 94.06 170 LEU A O 1
ATOM 1292 N N . PHE A 1 171 ? -15.756 4.342 17.003 1.00 94.25 171 PHE A N 1
ATOM 1293 C CA . PHE A 1 171 ? -16.641 3.369 16.366 1.00 94.25 171 PHE A CA 1
ATOM 1294 C C . PHE A 1 171 ? -18.073 3.541 16.860 1.00 94.25 171 PHE A C 1
ATOM 1296 O O . PHE A 1 171 ? -18.315 3.673 18.060 1.00 94.25 171 PHE A O 1
ATOM 1303 N N . GLU A 1 172 ? -19.034 3.445 15.946 1.00 94.50 172 GLU A N 1
ATOM 1304 C CA . GLU A 1 172 ? -20.431 3.195 16.285 1.00 94.50 172 GLU A CA 1
ATOM 1305 C C . GLU A 1 172 ? -20.672 1.687 16.288 1.00 94.50 172 GLU A C 1
ATOM 1307 O O . GLU A 1 172 ? -20.617 1.040 15.245 1.00 94.50 172 GLU A O 1
ATOM 1312 N N . LEU A 1 173 ? -20.935 1.108 17.456 1.00 93.25 173 LEU A N 1
ATOM 1313 C CA . LEU A 1 173 ? -21.249 -0.308 17.610 1.00 93.25 173 LEU A CA 1
ATOM 1314 C C . LEU A 1 173 ? -22.752 -0.505 17.785 1.00 93.25 173 LEU A C 1
ATOM 1316 O O . LEU A 1 173 ? -23.379 0.133 18.627 1.00 93.25 173 LEU A O 1
ATOM 1320 N N . GLU A 1 174 ? -23.327 -1.442 17.038 1.00 92.81 174 GLU A N 1
ATOM 1321 C CA . GLU A 1 174 ? -24.687 -1.926 17.255 1.00 92.81 174 GLU A CA 1
ATOM 1322 C C . GLU A 1 174 ? -24.656 -3.179 18.142 1.00 92.81 174 GLU A C 1
ATOM 1324 O O . GLU A 1 174 ? -24.260 -4.260 17.699 1.00 92.81 174 GLU A O 1
ATOM 1329 N N . ILE A 1 175 ? -25.073 -3.037 19.402 1.00 89.12 175 ILE A N 1
ATOM 1330 C CA . ILE A 1 175 ? -25.078 -4.095 20.423 1.00 89.12 175 ILE A CA 1
ATOM 1331 C C . ILE A 1 175 ? -26.506 -4.236 20.952 1.00 89.12 175 ILE A C 1
ATOM 1333 O O . ILE A 1 175 ? -27.100 -3.277 21.440 1.00 89.12 175 ILE A O 1
ATOM 1337 N N . GLY A 1 176 ? -27.096 -5.430 20.838 1.00 82.88 176 GLY A N 1
ATOM 1338 C CA . GLY A 1 176 ? -28.446 -5.693 21.361 1.00 82.88 176 GLY A CA 1
ATOM 1339 C C . GLY A 1 176 ? -29.542 -4.754 20.822 1.00 82.88 176 GLY A C 1
ATOM 1340 O O . GLY A 1 176 ? -30.524 -4.499 21.516 1.00 82.88 176 GLY A O 1
ATOM 1341 N N . GLY A 1 177 ? -29.368 -4.206 19.611 1.00 83.12 177 GLY A N 1
ATOM 1342 C CA . GLY A 1 177 ? -30.288 -3.242 18.992 1.00 83.12 177 GLY A CA 1
ATOM 1343 C C . GLY A 1 177 ? -30.122 -1.789 19.456 1.00 83.12 177 GLY A C 1
ATOM 1344 O O . GLY A 1 177 ? -30.949 -0.945 19.110 1.00 83.12 177 GLY A O 1
ATOM 1345 N N . ARG A 1 178 ? -29.079 -1.481 20.233 1.00 86.44 178 ARG A N 1
ATOM 1346 C CA . ARG A 1 178 ? -28.683 -0.119 20.614 1.00 86.44 178 ARG A CA 1
ATOM 1347 C C . ARG A 1 178 ? -27.390 0.264 19.911 1.00 86.44 178 ARG A C 1
ATOM 1349 O O . ARG A 1 178 ? -26.562 -0.600 19.644 1.00 86.44 178 ARG A O 1
ATOM 1356 N N . ARG A 1 179 ? -27.226 1.556 19.632 1.00 90.50 179 ARG A N 1
ATOM 1357 C CA . ARG A 1 179 ? -25.997 2.120 19.068 1.00 90.50 179 ARG A CA 1
ATOM 1358 C C . ARG A 1 179 ? -25.190 2.778 20.174 1.00 90.50 179 ARG A C 1
ATOM 1360 O O . ARG A 1 179 ? -25.727 3.619 20.890 1.00 90.50 179 ARG A O 1
ATOM 1367 N N . VAL A 1 180 ? -23.933 2.384 20.296 1.00 91.12 180 VAL A N 1
ATOM 1368 C CA . VAL A 1 180 ? -22.993 2.858 21.313 1.00 91.12 180 VAL A CA 1
ATOM 1369 C C . VAL A 1 180 ? -21.759 3.394 20.604 1.00 91.12 180 VAL A C 1
ATOM 1371 O O . VAL A 1 180 ? -21.267 2.763 19.674 1.00 91.12 180 VAL A O 1
ATOM 1374 N N . LEU A 1 181 ? -21.257 4.548 21.039 1.00 91.50 181 LEU A N 1
ATOM 1375 C CA . LEU A 1 181 ? -20.001 5.101 20.539 1.00 91.50 181 LEU A CA 1
ATOM 1376 C C . LEU A 1 181 ? -18.862 4.675 21.460 1.00 91.50 181 LEU A C 1
ATOM 1378 O O . LEU A 1 181 ? -18.900 4.961 22.655 1.00 91.50 181 LEU A O 1
ATOM 1382 N N . VAL A 1 182 ? -17.848 4.020 20.904 1.00 91.25 182 VAL A N 1
ATOM 1383 C CA . VAL A 1 182 ? -16.651 3.597 21.641 1.00 91.25 182 VAL A CA 1
ATOM 1384 C C . VAL A 1 182 ? -15.401 4.162 20.970 1.00 91.25 182 VAL A C 1
ATOM 1386 O O . VAL A 1 182 ? -15.403 4.310 19.750 1.00 91.25 182 VAL A O 1
ATOM 1389 N N . PRO A 1 183 ? -14.327 4.480 21.708 1.00 90.38 183 PRO A N 1
ATOM 1390 C CA . PRO A 1 183 ? -13.071 4.896 21.097 1.00 90.38 183 PRO A CA 1
ATOM 1391 C C . PRO A 1 183 ? -12.526 3.839 20.138 1.00 90.38 183 PRO A C 1
ATOM 1393 O O . PRO A 1 183 ? -12.371 2.673 20.502 1.00 90.38 183 PRO A O 1
ATOM 1396 N N . ALA A 1 184 ? -12.208 4.273 18.921 1.00 90.88 184 ALA A N 1
ATOM 1397 C CA . ALA A 1 184 ? -11.501 3.488 17.918 1.00 90.88 184 ALA A CA 1
ATOM 1398 C C . ALA A 1 184 ? -9.985 3.597 18.149 1.00 90.88 184 ALA A C 1
ATOM 1400 O O . ALA A 1 184 ? -9.227 3.975 17.265 1.00 90.88 184 ALA A O 1
ATOM 1401 N N . ALA A 1 185 ? -9.551 3.335 19.382 1.00 87.69 185 ALA A N 1
ATOM 1402 C CA . ALA A 1 185 ? -8.144 3.362 19.751 1.00 87.69 185 ALA A CA 1
ATOM 1403 C C . ALA A 1 185 ? -7.586 1.938 19.768 1.00 87.69 185 ALA A C 1
ATOM 1405 O O . ALA A 1 185 ? -8.221 1.023 20.298 1.00 87.69 185 ALA A O 1
ATOM 1406 N N . GLU A 1 186 ? -6.379 1.765 19.234 1.00 83.69 186 GLU A N 1
ATOM 1407 C CA . GLU A 1 186 ? -5.696 0.469 19.153 1.00 83.69 186 GLU A CA 1
ATOM 1408 C C . GLU A 1 186 ? -5.539 -0.200 20.524 1.00 83.69 186 GLU A C 1
ATOM 1410 O O . GLU A 1 186 ? -5.639 -1.417 20.629 1.00 83.69 186 GLU A O 1
ATOM 1415 N N . GLU A 1 187 ? -5.395 0.583 21.601 1.00 84.69 187 GLU A N 1
ATOM 1416 C CA . GLU A 1 187 ? -5.311 0.069 22.977 1.00 84.69 187 GLU A CA 1
ATOM 1417 C C . GLU A 1 187 ? -6.541 -0.750 23.404 1.00 84.69 187 GLU A C 1
ATOM 1419 O O . GLU A 1 187 ? -6.444 -1.605 24.288 1.00 84.69 187 GLU A O 1
ATOM 1424 N N . PHE A 1 188 ? -7.689 -0.508 22.767 1.00 88.25 188 PHE A N 1
ATOM 1425 C CA . PHE A 1 188 ? -8.931 -1.228 23.019 1.00 88.25 188 PHE A CA 1
ATOM 1426 C C . PHE A 1 188 ? -9.187 -2.349 22.015 1.00 88.25 188 PHE A C 1
ATOM 1428 O O . PHE A 1 188 ? -10.110 -3.138 22.219 1.00 88.25 188 PHE A O 1
ATOM 1435 N N . ILE A 1 189 ? -8.401 -2.456 20.943 1.00 89.50 189 ILE A N 1
ATOM 1436 C CA . ILE A 1 189 ? -8.544 -3.505 19.935 1.00 89.50 189 ILE A CA 1
ATOM 1437 C C . ILE A 1 189 ? -7.570 -4.629 20.282 1.00 89.50 189 ILE A C 1
ATOM 1439 O O . ILE A 1 189 ? -6.363 -4.530 20.109 1.00 89.50 189 ILE A O 1
ATOM 1443 N N . ALA A 1 190 ? -8.106 -5.741 20.777 1.00 88.00 190 ALA A N 1
ATOM 1444 C CA . ALA A 1 190 ? -7.292 -6.884 21.171 1.00 88.00 190 ALA A CA 1
ATOM 1445 C C . ALA A 1 190 ? -6.879 -7.757 19.982 1.00 88.00 190 ALA A C 1
ATOM 1447 O O . ALA A 1 190 ? -5.842 -8.416 20.034 1.00 88.00 190 ALA A O 1
ATOM 1448 N N . HIS A 1 191 ? -7.730 -7.847 18.957 1.00 87.00 191 HIS A N 1
ATOM 1449 C CA . HIS A 1 191 ? -7.474 -8.662 17.771 1.00 87.00 191 HIS A CA 1
ATOM 1450 C C . HIS A 1 191 ? -8.448 -8.326 16.639 1.00 87.00 191 HIS A C 1
ATOM 1452 O O . HIS A 1 191 ? -9.629 -8.084 16.900 1.00 87.00 191 HIS A O 1
ATOM 1458 N N . ILE A 1 192 ? -7.985 -8.416 15.394 1.00 89.88 192 ILE A N 1
ATOM 1459 C CA . ILE A 1 192 ? -8.813 -8.317 14.190 1.00 89.88 192 ILE A CA 1
ATOM 1460 C C . ILE A 1 192 ? -8.561 -9.553 13.330 1.00 89.88 192 ILE A C 1
ATOM 1462 O O . ILE A 1 192 ? -7.420 -9.943 13.102 1.00 89.88 192 ILE A O 1
ATOM 1466 N N . ASP A 1 193 ? -9.644 -10.162 12.862 1.00 88.94 193 ASP A N 1
ATOM 1467 C CA . ASP A 1 193 ? -9.643 -11.248 11.891 1.00 88.94 193 ASP A CA 1
ATOM 1468 C C . ASP A 1 193 ? -10.399 -10.776 10.642 1.00 88.94 193 ASP A C 1
ATOM 1470 O O . ASP A 1 193 ? -11.636 -10.743 10.620 1.00 88.94 193 ASP A O 1
ATOM 1474 N N . PHE A 1 194 ? -9.648 -10.378 9.611 1.00 86.75 194 PHE A N 1
ATOM 1475 C CA . PHE A 1 194 ? -10.190 -9.894 8.339 1.00 86.75 194 PHE A CA 1
ATOM 1476 C C . PHE A 1 194 ? -10.863 -11.001 7.524 1.00 86.75 194 PHE A C 1
ATOM 1478 O O . PHE A 1 194 ? -11.900 -10.754 6.906 1.00 86.75 194 PHE A O 1
ATOM 1485 N N . GLU A 1 195 ? -10.335 -12.229 7.560 1.00 85.50 195 GLU A N 1
ATOM 1486 C CA . GLU A 1 195 ? -10.925 -13.368 6.847 1.00 85.50 195 GLU A CA 1
ATOM 1487 C C . GLU A 1 195 ? -12.294 -13.728 7.435 1.00 85.50 195 GLU A C 1
ATOM 1489 O O . GLU A 1 195 ? -13.274 -13.917 6.708 1.00 85.50 195 GLU A O 1
ATOM 1494 N N . GLY A 1 196 ? -12.377 -13.775 8.767 1.00 88.00 196 GLY A N 1
ATOM 1495 C CA . GLY A 1 196 ? -13.610 -14.030 9.507 1.00 88.00 196 GLY A CA 1
ATOM 1496 C C . GLY A 1 196 ? -14.545 -12.822 9.613 1.00 88.00 196 GLY A C 1
ATOM 1497 O O . GLY A 1 196 ? -15.696 -12.983 10.029 1.00 88.00 196 GLY A O 1
ATOM 1498 N N . ARG A 1 197 ? -14.076 -11.620 9.247 1.00 92.00 197 ARG A N 1
ATOM 1499 C CA . ARG A 1 197 ? -14.739 -10.326 9.491 1.00 92.00 197 ARG A CA 1
ATOM 1500 C C . ARG A 1 197 ? -15.157 -10.149 10.951 1.00 92.00 197 ARG A C 1
ATOM 1502 O O . ARG A 1 197 ? -16.300 -9.777 11.246 1.00 92.00 197 ARG A O 1
ATOM 1509 N N . THR A 1 198 ? -14.242 -10.451 11.870 1.00 92.19 198 THR A N 1
ATOM 1510 C CA . THR A 1 198 ? -14.474 -10.305 13.311 1.00 92.19 198 THR A CA 1
ATOM 1511 C C . THR A 1 198 ? -13.437 -9.409 13.974 1.00 92.19 198 THR A C 1
ATOM 1513 O O . THR A 1 198 ? -12.276 -9.380 13.583 1.00 92.19 198 THR A O 1
ATOM 1516 N N . MET A 1 199 ? -13.864 -8.667 14.992 1.00 93.06 199 MET A N 1
ATOM 1517 C CA . MET A 1 199 ? -13.017 -7.804 15.808 1.00 93.06 199 MET A CA 1
ATOM 1518 C C . MET A 1 199 ? -13.239 -8.127 17.286 1.00 93.06 199 MET A C 1
ATOM 1520 O O . MET A 1 199 ? -14.375 -8.316 17.736 1.00 93.06 199 MET A O 1
ATOM 1524 N N . LYS A 1 200 ? -12.153 -8.184 18.055 1.00 91.19 200 LYS A N 1
ATOM 1525 C CA . LYS A 1 200 ? -12.180 -8.339 19.508 1.00 91.19 200 LYS A CA 1
ATOM 1526 C C . LYS A 1 200 ? -11.769 -7.047 20.182 1.00 91.19 200 LYS A C 1
ATOM 1528 O O . LYS A 1 200 ? -10.687 -6.536 19.909 1.00 91.19 200 LYS A O 1
ATOM 1533 N N . MET A 1 201 ? -12.600 -6.572 21.100 1.00 91.31 201 MET A N 1
ATOM 1534 C CA . MET A 1 201 ? -12.348 -5.346 21.848 1.00 91.31 201 MET A CA 1
ATOM 1535 C C . MET A 1 201 ? -12.277 -5.595 23.355 1.00 91.31 201 MET A C 1
ATOM 1537 O O . MET A 1 201 ? -12.954 -6.470 23.897 1.00 91.31 201 MET A O 1
ATOM 1541 N N . ILE A 1 202 ? -11.464 -4.798 24.036 1.00 89.69 202 ILE A N 1
ATOM 1542 C CA . ILE A 1 202 ? -11.365 -4.737 25.491 1.00 89.69 202 ILE A CA 1
ATOM 1543 C C . ILE A 1 202 ? -11.658 -3.296 25.875 1.00 89.69 202 ILE A C 1
ATOM 1545 O O . ILE A 1 202 ? -10.886 -2.403 25.546 1.00 89.69 202 ILE A O 1
ATOM 1549 N N . LEU A 1 203 ? -12.783 -3.070 26.545 1.00 89.19 203 LEU A N 1
ATOM 1550 C CA . LEU A 1 203 ? -13.237 -1.725 26.889 1.00 89.19 203 LEU A CA 1
ATOM 1551 C C . LEU A 1 203 ? -13.191 -1.510 28.409 1.00 89.19 203 LEU A C 1
ATOM 1553 O O . LEU A 1 203 ? -13.240 -2.475 29.174 1.00 89.19 203 LEU A O 1
ATOM 1557 N N . PRO A 1 204 ? -13.074 -0.267 28.891 1.00 84.75 204 PRO A N 1
ATOM 1558 C CA . PRO A 1 204 ? -13.295 0.037 30.301 1.00 84.75 204 PRO A CA 1
ATOM 1559 C C . PRO A 1 204 ? -14.757 -0.219 30.706 1.00 84.75 204 PRO A C 1
ATOM 1561 O O . PRO A 1 204 ? -15.660 0.014 29.907 1.00 84.75 204 PRO A O 1
ATOM 1564 N N . GLU A 1 205 ? -14.992 -0.651 31.951 1.00 81.00 205 GLU A N 1
ATOM 1565 C CA . GLU A 1 205 ? -16.350 -0.786 32.518 1.00 81.00 205 GLU A CA 1
ATOM 1566 C C . GLU A 1 205 ? -17.136 0.534 32.447 1.00 81.00 205 GLU A C 1
ATOM 1568 O O . GLU A 1 205 ? -16.620 1.602 32.792 1.00 81.00 205 GLU A O 1
ATOM 1573 N N . GLY A 1 206 ? -18.405 0.445 32.040 1.00 72.56 206 GLY A N 1
ATOM 1574 C CA . GLY A 1 206 ? -19.350 1.562 32.004 1.00 72.56 206 GLY A CA 1
ATOM 1575 C C . GLY A 1 206 ? -19.337 2.352 30.696 1.00 72.56 206 GLY A C 1
ATOM 1576 O O . GLY A 1 206 ? -20.032 3.362 30.590 1.00 72.56 206 GLY A O 1
ATOM 1577 N N . LEU A 1 207 ? -18.567 1.909 29.698 1.00 78.31 207 LEU A N 1
ATOM 1578 C CA . LEU A 1 207 ? -18.513 2.552 28.386 1.00 78.31 207 LEU A CA 1
ATOM 1579 C C . LEU A 1 207 ? -19.710 2.154 27.504 1.00 78.31 207 LEU A C 1
ATOM 1581 O O . LEU A 1 207 ? -20.135 2.926 26.648 1.00 78.31 207 LEU A O 1
ATOM 1585 N N . ILE A 1 208 ? -20.253 0.951 27.719 1.00 76.31 208 ILE A N 1
ATOM 1586 C CA . ILE A 1 208 ? -21.311 0.359 26.883 1.00 76.31 208 ILE A CA 1
ATOM 1587 C C . ILE A 1 208 ? -22.703 0.500 27.516 1.00 76.31 208 ILE A C 1
ATOM 1589 O O . ILE A 1 208 ? -23.715 0.420 26.822 1.00 76.31 208 ILE A O 1
ATOM 1593 N N . ASP A 1 209 ? -22.762 0.778 28.817 1.00 68.31 209 ASP A N 1
ATOM 1594 C CA . ASP A 1 209 ? -23.998 0.891 29.603 1.00 68.31 209 ASP A CA 1
ATOM 1595 C C . ASP A 1 209 ? -24.792 2.200 29.382 1.00 68.31 209 ASP A C 1
ATOM 1597 O O . ASP A 1 209 ? -25.729 2.486 30.137 1.00 68.31 209 ASP A O 1
ATOM 1601 N N . LEU A 1 210 ? -24.438 3.006 28.371 1.00 54.00 210 LEU A N 1
ATOM 1602 C CA . LEU A 1 210 ? -25.030 4.331 28.126 1.00 54.00 210 LEU A CA 1
ATOM 1603 C C . LEU A 1 210 ? -26.448 4.297 27.518 1.00 54.00 210 LEU A C 1
ATOM 1605 O O . LEU A 1 210 ? -26.742 3.444 26.645 1.00 54.00 210 LEU A O 1
#